Protein AF-K5WJV3-F1 (afdb_monomer_lite)

Secondary structure (DSSP, 8-state):
---EEEEEEE-S---S-EEE----S-SSPPEEE---S---EEEEEEETT----EEEEPPPEEEE-SSEEEEEEEEEEEETTTEEEEEEEEEEEEP-----S-PPPPPPEEEEEEEEEEES-PBPPHHHHHHH-SPPPTTSB-S--SEEEEEEEE-TTSSEEEEEEEESSS--EEEEEEE----PPPPP---------------PPEE--EEEEEEE-----TT---

Sequence (226 aa):
MTTRSIVVYTLDFVEDLQQPISPSTQRNPLYLYNIGRRTPVAQKQAIPDVAFRGVSFSKVRVVSGAETRRVSASLLTYDVLRGLFHFEVTLTLPHAAVRRAPAAPTPLDLSCTLLAAHRMAQLVPLEEIVQSGTPAPRSGFTPGSRGFISACALGAQGKRGVWIERQRSNMGRTVFGFAAADHRPPCVPREAGSASDGAAEERSVAEIDGRCIYAVRSSVDLRGKS

pLDDT: mean 78.69, std 15.73, range [44.09, 98.12]

Radius of gyration: 23.6 Å; chains: 1; bounding box: 51×62×74 Å

Foldseek 3Di:
DDWDKDKDWDWPDPDDDQDFPPDDDDPDGDTDRPSDDTDTDIDIDTDPPADWPDKAKAAWDWDDDPFKIKIKIWMWTFGFQFFIWIKMWIKIGTDPPDDDDPDDDDDIDIDIGTQATAGQWDQDPPVCCVVVVDPQDPVSTDPGAQWTWDDKYAYNVNFKIKTWIAHPVDRKIWIWIFGRDPPPPPPPPPPDDDDDDDDPPPPDRHYTDIDGPDIDPDDPPPVPDD

Organism: Phanerochaete carnosa (strain HHB-10118-sp) (NCBI:txid650164)

Structure (mmCIF, N/CA/C/O backbone):
data_AF-K5WJV3-F1
#
_entry.id   AF-K5WJV3-F1
#
loop_
_atom_site.group_PDB
_atom_site.id
_atom_site.type_symbol
_atom_site.label_atom_id
_atom_site.label_alt_id
_atom_site.label_comp_id
_atom_site.label_asym_id
_atom_site.label_entity_id
_atom_site.label_seq_id
_atom_site.pdbx_PDB_ins_code
_atom_site.Cartn_x
_atom_site.Cartn_y
_atom_site.Cartn_z
_atom_site.occupancy
_atom_site.B_iso_or_equiv
_atom_site.auth_seq_id
_atom_site.auth_comp_id
_atom_site.auth_asym_id
_atom_site.auth_atom_id
_atom_site.pdbx_PDB_model_num
ATOM 1 N N . MET A 1 1 ? 9.911 17.071 7.558 1.00 54.09 1 MET A N 1
ATOM 2 C CA . MET A 1 1 ? 8.917 16.012 7.276 1.00 54.09 1 MET A CA 1
ATOM 3 C C . MET A 1 1 ? 9.633 14.911 6.502 1.00 54.09 1 MET A C 1
ATOM 5 O O . MET A 1 1 ? 10.281 15.230 5.515 1.00 54.09 1 MET A O 1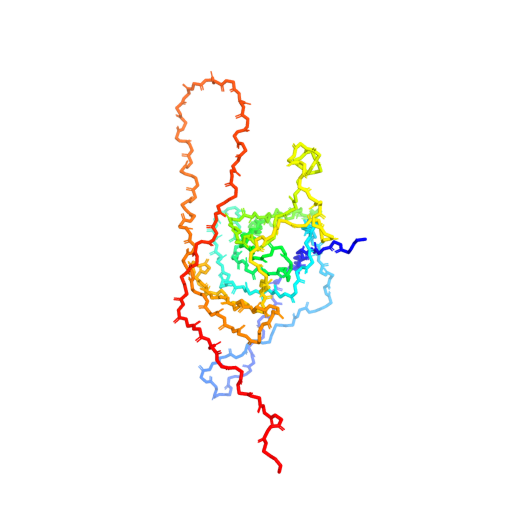
ATOM 9 N N . THR A 1 2 ? 9.658 13.667 6.984 1.00 56.75 2 THR A N 1
ATOM 10 C CA . THR A 1 2 ? 10.450 12.595 6.347 1.00 56.75 2 THR A CA 1
ATOM 11 C C . THR A 1 2 ? 9.615 11.912 5.267 1.00 56.75 2 THR A C 1
ATOM 13 O O . THR A 1 2 ? 8.749 11.101 5.585 1.00 56.75 2 THR A O 1
ATOM 16 N N . THR A 1 3 ? 9.854 12.240 3.999 1.00 67.62 3 THR A N 1
ATOM 17 C CA . THR A 1 3 ? 9.155 11.616 2.868 1.00 67.62 3 THR A CA 1
ATOM 18 C C . THR A 1 3 ? 9.592 10.161 2.721 1.00 67.62 3 THR A C 1
ATOM 20 O O . THR A 1 3 ? 10.787 9.870 2.611 1.00 67.62 3 THR A O 1
ATOM 23 N N . ARG A 1 4 ? 8.635 9.229 2.731 1.00 80.44 4 ARG A N 1
ATOM 24 C CA . ARG A 1 4 ? 8.901 7.822 2.409 1.00 80.44 4 ARG A CA 1
ATOM 25 C C . ARG A 1 4 ? 8.977 7.663 0.893 1.00 80.44 4 ARG A C 1
ATOM 27 O O . ARG A 1 4 ? 8.361 8.413 0.144 1.00 80.44 4 ARG A O 1
ATOM 34 N N . SER A 1 5 ? 9.764 6.704 0.430 1.00 84.00 5 SER A N 1
ATOM 35 C CA . SER A 1 5 ? 9.947 6.467 -0.999 1.00 84.00 5 SER A CA 1
ATOM 36 C C . SER A 1 5 ? 10.080 4.991 -1.293 1.00 84.00 5 SER A C 1
ATOM 38 O O . SER A 1 5 ? 10.672 4.255 -0.503 1.00 84.00 5 SER A O 1
ATOM 40 N N . ILE A 1 6 ? 9.609 4.594 -2.464 1.00 82.38 6 ILE A N 1
ATOM 41 C CA . ILE A 1 6 ? 9.971 3.323 -3.073 1.00 82.38 6 ILE A CA 1
ATOM 42 C C . ILE A 1 6 ? 11.294 3.547 -3.791 1.00 82.38 6 ILE A C 1
ATOM 44 O O . ILE A 1 6 ? 11.422 4.483 -4.579 1.00 82.38 6 ILE A O 1
ATOM 48 N N . VAL A 1 7 ? 12.285 2.717 -3.483 1.00 85.25 7 VAL A N 1
ATOM 49 C CA . VAL A 1 7 ? 13.572 2.722 -4.177 1.00 85.25 7 VAL A CA 1
ATOM 50 C C . VAL A 1 7 ? 13.706 1.393 -4.893 1.00 85.25 7 VAL A C 1
ATOM 52 O O . VAL A 1 7 ? 13.665 0.338 -4.261 1.00 85.25 7 VAL A O 1
ATOM 55 N N . VAL A 1 8 ? 13.830 1.452 -6.212 1.00 81.62 8 VAL A N 1
ATOM 56 C CA . VAL A 1 8 ? 14.107 0.294 -7.053 1.00 81.62 8 VAL A CA 1
ATOM 57 C C . VAL A 1 8 ? 15.586 0.317 -7.382 1.00 81.62 8 VAL A C 1
ATOM 59 O O . VAL A 1 8 ? 16.093 1.308 -7.901 1.00 81.62 8 VAL A O 1
ATOM 62 N N . TYR A 1 9 ? 16.267 -0.775 -7.054 1.00 82.06 9 TYR A N 1
ATOM 63 C CA . TYR A 1 9 ? 17.656 -0.989 -7.423 1.00 82.06 9 TYR A CA 1
ATOM 64 C C . TYR A 1 9 ? 17.696 -1.915 -8.628 1.00 82.06 9 TYR A C 1
ATOM 66 O O . TYR A 1 9 ? 17.168 -3.028 -8.570 1.00 82.06 9 TYR A O 1
ATOM 74 N N . THR A 1 10 ? 18.342 -1.477 -9.697 1.00 74.31 10 THR A N 1
ATOM 75 C CA . THR A 1 10 ? 18.665 -2.336 -10.828 1.00 74.31 10 THR A CA 1
ATOM 76 C C . THR A 1 10 ? 20.151 -2.603 -10.883 1.00 74.31 10 THR A C 1
ATOM 78 O O . THR A 1 10 ? 20.984 -1.725 -10.667 1.00 74.31 10 THR A O 1
ATOM 81 N N . LEU A 1 11 ? 20.471 -3.870 -11.121 1.00 71.94 11 LEU A N 1
ATOM 82 C CA . LEU A 1 11 ? 21.829 -4.335 -11.319 1.00 71.94 11 LEU A CA 1
ATOM 83 C C . LEU A 1 11 ? 22.031 -4.470 -12.822 1.00 71.94 11 LEU A C 1
ATOM 85 O O . LEU A 1 11 ? 21.398 -5.320 -13.451 1.00 71.94 11 LEU A O 1
ATOM 89 N N . ASP A 1 12 ? 22.900 -3.641 -13.387 1.00 62.69 12 ASP A N 1
ATOM 90 C CA . ASP A 1 12 ? 23.240 -3.738 -14.802 1.00 62.69 12 ASP A CA 1
ATOM 91 C C . ASP A 1 12 ? 23.872 -5.114 -15.089 1.00 62.69 12 ASP A C 1
ATOM 93 O O . ASP A 1 12 ? 24.692 -5.607 -14.312 1.00 62.69 12 ASP A O 1
ATOM 97 N N . PHE A 1 13 ? 23.462 -5.742 -16.197 1.00 56.28 13 PHE A N 1
ATOM 98 C CA . PHE A 1 13 ? 24.085 -6.917 -16.830 1.00 56.28 13 PHE A CA 1
ATOM 99 C C . PHE A 1 13 ? 24.263 -8.190 -15.996 1.00 56.28 13 PHE A C 1
ATOM 101 O O . PHE A 1 13 ? 25.386 -8.582 -15.703 1.00 56.28 13 PHE A O 1
ATOM 108 N N . VAL A 1 14 ? 23.208 -8.941 -15.655 1.00 53.38 14 VAL A N 1
ATOM 109 C CA . VAL A 1 14 ? 23.365 -10.357 -15.221 1.00 53.38 14 VAL A CA 1
ATOM 110 C C . VAL A 1 14 ? 23.602 -11.252 -16.446 1.00 53.38 14 VAL A C 1
ATOM 112 O O . VAL A 1 14 ? 22.875 -12.209 -16.681 1.00 53.38 14 VAL A O 1
ATOM 115 N N . GLU A 1 15 ? 24.571 -10.900 -17.283 1.00 49.84 15 GLU A N 1
ATOM 116 C CA . GLU A 1 15 ? 25.143 -11.888 -18.187 1.00 49.84 15 GLU A CA 1
ATOM 117 C C . GLU A 1 15 ? 26.149 -12.688 -17.371 1.00 49.84 15 GLU A C 1
ATOM 119 O O . GLU A 1 15 ? 27.034 -12.118 -16.736 1.00 49.84 15 GLU A O 1
ATOM 124 N N . ASP A 1 16 ? 25.920 -13.994 -17.346 1.00 49.53 16 ASP A N 1
ATOM 125 C CA . ASP A 1 16 ? 26.857 -15.017 -16.914 1.00 49.53 16 ASP A CA 1
ATOM 126 C C . ASP A 1 16 ? 27.312 -14.919 -15.464 1.00 49.53 16 ASP A C 1
ATOM 128 O O . ASP A 1 16 ? 28.312 -14.293 -15.155 1.00 49.53 16 ASP A O 1
ATOM 132 N N . LEU A 1 17 ? 26.586 -15.598 -14.572 1.00 48.34 17 LEU A N 1
ATOM 133 C CA . LEU A 1 17 ? 27.148 -16.288 -13.399 1.00 48.34 17 LEU A CA 1
ATOM 134 C C . LEU A 1 17 ? 26.067 -17.197 -12.794 1.00 48.34 17 LEU A C 1
ATOM 136 O O . LEU A 1 17 ? 25.723 -17.114 -11.617 1.00 48.34 17 LEU A O 1
ATOM 140 N N . GLN A 1 18 ? 25.508 -18.089 -13.614 1.00 50.94 18 GLN A N 1
ATOM 141 C CA . GLN A 1 18 ? 25.010 -19.352 -13.077 1.00 50.94 18 GLN A CA 1
ATOM 142 C C . GLN A 1 18 ? 26.216 -20.280 -12.960 1.00 50.94 18 GLN A C 1
ATOM 144 O O . GLN A 1 18 ? 26.556 -20.981 -13.907 1.00 50.94 18 GLN A O 1
ATOM 149 N N . GLN A 1 19 ? 26.897 -20.267 -11.815 1.00 55.38 19 GLN A N 1
ATOM 150 C CA . GLN A 1 19 ? 27.736 -21.409 -11.472 1.00 55.38 19 GLN A CA 1
ATOM 151 C C . GLN A 1 19 ? 26.828 -22.444 -10.807 1.00 55.38 19 GLN A C 1
ATOM 153 O O . GLN A 1 19 ? 26.275 -22.157 -9.741 1.00 55.38 19 GLN A O 1
ATOM 158 N N . PRO A 1 20 ? 26.604 -23.619 -11.422 1.00 57.00 20 PRO A N 1
ATOM 159 C CA . PRO A 1 20 ? 25.932 -24.697 -10.722 1.00 57.00 20 PRO A CA 1
ATOM 160 C C . PRO A 1 20 ? 26.771 -25.036 -9.489 1.00 57.00 20 PRO A C 1
ATOM 162 O O . PRO A 1 20 ? 27.945 -25.387 -9.602 1.00 57.00 20 PRO A O 1
ATOM 165 N N . ILE A 1 21 ? 26.179 -24.905 -8.301 1.00 59.34 21 ILE A N 1
ATOM 166 C CA . ILE A 1 21 ? 26.761 -25.499 -7.100 1.00 59.34 21 ILE A CA 1
ATOM 167 C C . ILE A 1 21 ? 26.743 -27.004 -7.362 1.00 59.34 21 ILE A C 1
ATOM 169 O O . ILE A 1 21 ? 25.693 -27.541 -7.721 1.00 59.34 21 ILE A O 1
ATOM 173 N N . SER A 1 22 ? 27.909 -27.646 -7.281 1.00 61.19 22 SER A N 1
ATOM 174 C CA . SER A 1 22 ? 28.106 -29.052 -7.640 1.00 61.19 22 SER A CA 1
ATOM 175 C C . SER A 1 22 ? 26.948 -29.947 -7.171 1.00 61.19 22 SER A C 1
ATOM 177 O O . SER A 1 22 ? 26.462 -29.773 -6.051 1.00 61.19 22 SER A O 1
ATOM 179 N N . PRO A 1 23 ? 26.506 -30.917 -7.992 1.00 54.38 23 PRO A N 1
ATOM 180 C CA . PRO A 1 23 ? 25.324 -31.728 -7.723 1.00 54.38 23 PRO A CA 1
ATOM 181 C C . PRO A 1 23 ? 25.590 -32.744 -6.603 1.00 54.38 23 PRO A C 1
ATOM 183 O O . PRO A 1 23 ? 25.819 -33.921 -6.860 1.00 54.38 23 PRO A O 1
ATOM 186 N N . SER A 1 24 ? 25.551 -32.314 -5.343 1.00 56.56 24 SER A N 1
ATOM 187 C CA . SER A 1 24 ? 25.452 -33.217 -4.196 1.00 56.56 24 SER A CA 1
ATOM 188 C C . SER A 1 24 ? 24.012 -33.231 -3.677 1.00 56.56 24 SER A C 1
ATOM 190 O O . SER A 1 24 ? 23.593 -32.430 -2.851 1.00 56.56 24 SER A O 1
ATOM 192 N N . THR A 1 25 ? 23.222 -34.157 -4.223 1.00 59.00 25 THR A N 1
ATOM 193 C CA . THR A 1 25 ? 22.078 -34.807 -3.554 1.00 59.00 25 THR A CA 1
ATOM 194 C C . THR A 1 25 ? 21.038 -33.902 -2.861 1.00 59.00 25 THR A C 1
ATOM 196 O O . THR A 1 25 ? 20.437 -34.307 -1.868 1.00 59.00 25 THR A O 1
ATOM 199 N N . GLN A 1 26 ? 20.762 -32.695 -3.363 1.00 54.88 26 GLN A N 1
ATOM 200 C CA . GLN A 1 26 ? 19.645 -31.874 -2.881 1.00 54.88 26 GLN A CA 1
ATOM 201 C C . GLN A 1 26 ? 18.510 -31.814 -3.905 1.00 54.88 26 GLN A C 1
ATOM 203 O O . GLN A 1 26 ? 18.712 -31.499 -5.074 1.00 54.88 26 GLN A O 1
ATOM 208 N N . ARG A 1 27 ? 17.282 -32.084 -3.437 1.00 69.94 27 ARG A N 1
ATOM 209 C CA . ARG A 1 27 ? 16.033 -32.042 -4.226 1.00 69.94 27 ARG A CA 1
ATOM 210 C C . ARG A 1 27 ? 15.693 -30.657 -4.798 1.00 69.94 27 ARG A C 1
ATOM 212 O O . ARG A 1 27 ? 14.811 -30.579 -5.642 1.00 69.94 27 ARG A O 1
ATOM 219 N N . ASN A 1 28 ? 16.369 -29.595 -4.355 1.00 60.38 28 ASN A N 1
ATOM 220 C CA . ASN A 1 28 ? 16.205 -28.231 -4.853 1.00 60.38 28 ASN A CA 1
ATOM 221 C C . ASN A 1 28 ? 17.592 -27.624 -5.121 1.00 60.38 28 ASN A C 1
ATOM 223 O O . ASN A 1 28 ? 18.326 -27.409 -4.155 1.00 60.38 28 ASN A O 1
ATOM 227 N N . PRO A 1 29 ? 17.972 -27.337 -6.378 1.00 57.97 29 PRO A N 1
ATOM 228 C CA . PRO A 1 29 ? 19.231 -26.662 -6.660 1.00 57.97 29 PRO A CA 1
ATOM 229 C C . PRO A 1 29 ? 19.191 -25.242 -6.085 1.00 57.97 29 PRO A C 1
ATOM 231 O O . PRO A 1 29 ? 18.348 -24.422 -6.454 1.00 57.97 29 PRO A O 1
ATOM 234 N N . LEU A 1 30 ? 20.101 -24.954 -5.156 1.00 58.56 30 LEU A N 1
ATOM 235 C CA . LEU A 1 30 ? 20.390 -23.590 -4.734 1.00 58.56 30 LEU A CA 1
ATOM 236 C C . LEU A 1 30 ? 21.312 -22.961 -5.781 1.00 58.56 30 LEU A C 1
ATOM 238 O O . LEU A 1 30 ? 22.346 -23.526 -6.128 1.00 58.56 30 LEU A O 1
ATOM 242 N N . TYR A 1 31 ? 20.938 -21.789 -6.287 1.00 56.72 31 TYR A N 1
ATOM 243 C CA . TYR A 1 31 ? 21.768 -21.018 -7.207 1.00 56.72 31 TYR A CA 1
ATOM 244 C C . TYR A 1 31 ? 22.438 -19.887 -6.429 1.00 56.72 31 TYR A C 1
ATOM 246 O O . TYR A 1 31 ? 21.756 -19.016 -5.886 1.00 56.72 31 TYR A O 1
ATOM 254 N N . LEU A 1 32 ? 23.770 -19.900 -6.371 1.00 55.91 32 LEU A N 1
ATOM 255 C CA . LEU A 1 32 ? 24.548 -18.749 -5.927 1.00 55.91 32 LEU A CA 1
ATOM 256 C C . LEU A 1 32 ? 24.805 -17.858 -7.139 1.00 55.91 32 LEU A C 1
ATOM 258 O O . LEU A 1 32 ? 25.491 -18.250 -8.079 1.00 55.91 32 LEU A O 1
ATOM 262 N N . TYR A 1 33 ? 24.253 -16.651 -7.105 1.00 57.47 33 TYR A N 1
ATOM 263 C CA . TYR A 1 33 ? 24.522 -15.633 -8.111 1.00 57.47 33 TYR A CA 1
ATOM 264 C C . TYR A 1 33 ? 25.685 -14.773 -7.620 1.00 57.47 33 TYR A C 1
ATOM 266 O O . TYR A 1 33 ? 25.534 -14.004 -6.669 1.00 57.47 33 TYR A O 1
ATOM 274 N N . ASN A 1 34 ? 26.855 -14.897 -8.249 1.00 60.56 34 ASN A N 1
ATOM 275 C CA . ASN A 1 34 ? 27.941 -13.954 -8.008 1.00 60.56 34 ASN A CA 1
ATOM 276 C C . ASN A 1 34 ? 27.624 -12.660 -8.765 1.00 60.56 34 ASN A C 1
ATOM 278 O O . ASN A 1 34 ? 27.747 -12.565 -9.982 1.00 60.56 34 ASN A O 1
ATOM 282 N N . ILE A 1 35 ? 27.167 -11.663 -8.020 1.00 61.34 35 ILE A N 1
ATOM 283 C CA . ILE A 1 35 ? 26.796 -10.353 -8.554 1.00 61.34 35 ILE A CA 1
ATOM 284 C C . ILE A 1 35 ? 28.011 -9.465 -8.874 1.00 61.34 35 ILE A C 1
ATOM 286 O O . ILE A 1 35 ? 27.832 -8.414 -9.479 1.00 61.34 35 ILE A O 1
ATOM 290 N N . GLY A 1 36 ? 29.242 -9.865 -8.532 1.00 65.12 36 GLY A N 1
ATOM 291 C CA . GLY A 1 36 ? 30.456 -9.073 -8.757 1.00 65.12 36 GLY A CA 1
ATOM 292 C C . GLY A 1 36 ? 30.444 -7.695 -8.071 1.00 65.12 36 GLY A C 1
ATOM 293 O O . GLY A 1 36 ? 29.601 -7.401 -7.223 1.00 65.12 36 GLY A O 1
ATOM 294 N N . ARG A 1 37 ? 31.394 -6.820 -8.440 1.00 62.59 37 ARG A N 1
ATOM 295 C CA . ARG A 1 37 ? 31.349 -5.390 -8.083 1.00 62.59 37 ARG A CA 1
ATOM 296 C C . ARG A 1 37 ? 30.469 -4.668 -9.096 1.00 62.59 37 ARG A C 1
ATOM 298 O O . ARG A 1 37 ? 30.930 -4.346 -10.187 1.00 62.59 37 ARG A O 1
ATOM 305 N N . ARG A 1 38 ? 29.208 -4.430 -8.742 1.00 67.44 38 ARG A N 1
ATOM 306 C CA . ARG A 1 38 ? 28.271 -3.652 -9.561 1.00 67.44 38 ARG A CA 1
ATOM 307 C C . ARG A 1 38 ? 27.833 -2.407 -8.826 1.00 67.44 38 ARG A C 1
ATOM 309 O O . ARG A 1 38 ? 27.634 -2.439 -7.614 1.00 67.44 38 ARG A O 1
ATOM 316 N N . THR A 1 39 ? 27.652 -1.336 -9.583 1.00 71.69 39 THR A N 1
ATOM 317 C CA . THR A 1 39 ? 27.038 -0.110 -9.086 1.00 71.69 39 THR A CA 1
ATOM 318 C C . THR A 1 39 ? 25.534 -0.244 -9.296 1.00 71.69 39 THR A C 1
ATOM 320 O O . THR A 1 39 ? 25.097 -0.240 -10.445 1.00 71.69 39 THR A O 1
ATOM 323 N N . PRO A 1 40 ? 24.726 -0.434 -8.241 1.00 79.19 40 PRO A N 1
ATOM 324 C CA . PRO A 1 40 ? 23.284 -0.483 -8.406 1.00 79.19 40 PRO A CA 1
ATOM 325 C C . PRO A 1 40 ? 22.786 0.888 -8.869 1.00 79.19 40 PRO A C 1
ATOM 327 O O . PRO A 1 40 ? 23.081 1.906 -8.240 1.00 79.19 40 PRO A O 1
ATOM 330 N N . VAL A 1 41 ? 22.003 0.913 -9.942 1.00 79.81 41 VAL A N 1
ATOM 331 C CA . VAL A 1 41 ? 21.267 2.113 -10.340 1.00 79.81 41 VAL A CA 1
ATOM 332 C C . VAL A 1 41 ? 20.017 2.180 -9.472 1.00 79.81 41 VAL A C 1
ATOM 334 O O . VAL A 1 41 ? 19.226 1.239 -9.435 1.00 79.81 41 VAL A O 1
ATOM 337 N N . ALA A 1 42 ? 19.865 3.268 -8.719 1.00 84.56 42 ALA A N 1
ATOM 338 C CA . ALA A 1 42 ? 18.737 3.464 -7.819 1.00 84.56 42 ALA A CA 1
ATOM 339 C C . ALA A 1 42 ? 17.757 4.477 -8.413 1.00 84.56 42 ALA A C 1
ATOM 341 O O . ALA A 1 42 ? 18.102 5.642 -8.604 1.00 84.56 42 ALA A O 1
ATOM 342 N N . GLN A 1 43 ? 16.516 4.054 -8.637 1.00 84.94 43 GLN A N 1
ATOM 343 C CA . GLN A 1 43 ? 15.417 4.946 -8.985 1.00 84.94 43 GLN A CA 1
ATOM 344 C C . GLN A 1 43 ? 14.490 5.106 -7.788 1.00 84.94 43 GLN A C 1
ATOM 346 O O . GLN A 1 43 ? 14.069 4.125 -7.173 1.00 84.94 43 GLN A O 1
ATOM 351 N N . LYS A 1 44 ? 14.184 6.355 -7.437 1.00 87.69 44 LYS A N 1
ATOM 352 C CA . LYS A 1 44 ? 13.426 6.702 -6.236 1.00 87.69 44 LYS A CA 1
ATOM 353 C C . LYS A 1 44 ? 12.111 7.371 -6.615 1.00 87.69 44 LYS A C 1
ATOM 355 O O . LYS A 1 44 ? 12.123 8.462 -7.171 1.00 87.69 44 LYS A O 1
ATOM 360 N N . GLN A 1 45 ? 10.998 6.761 -6.219 1.00 88.25 45 GLN A N 1
ATOM 361 C CA . GLN A 1 45 ? 9.665 7.354 -6.294 1.00 88.25 45 GLN A CA 1
ATOM 362 C C . GLN A 1 45 ? 9.223 7.767 -4.888 1.00 88.25 45 GLN A C 1
ATOM 364 O O . GLN A 1 45 ? 9.031 6.922 -4.010 1.00 88.25 45 GLN A O 1
ATOM 369 N N . ALA A 1 46 ? 9.099 9.070 -4.646 1.00 89.12 46 ALA A N 1
ATOM 370 C CA . ALA A 1 46 ? 8.608 9.587 -3.373 1.00 89.12 46 ALA A CA 1
ATOM 371 C C . ALA A 1 46 ? 7.090 9.385 -3.249 1.00 89.12 46 ALA A C 1
ATOM 373 O O . ALA A 1 46 ? 6.359 9.566 -4.218 1.00 89.12 46 ALA A O 1
ATOM 374 N N . ILE A 1 47 ? 6.626 9.042 -2.046 1.00 87.00 47 ILE A N 1
ATOM 375 C CA . ILE A 1 47 ? 5.203 9.015 -1.707 1.00 87.00 47 ILE A CA 1
ATOM 376 C C . ILE A 1 47 ? 4.978 10.141 -0.691 1.00 87.00 47 ILE A C 1
ATOM 378 O O . ILE A 1 47 ? 5.481 10.047 0.437 1.00 87.00 47 ILE A O 1
ATOM 382 N N . PRO A 1 48 ? 4.318 11.242 -1.092 1.00 82.62 48 PRO A N 1
ATOM 383 C CA . PRO A 1 48 ? 4.161 12.408 -0.236 1.00 82.62 48 PRO A CA 1
ATOM 384 C C . PRO A 1 48 ? 3.231 12.113 0.944 1.00 82.62 48 PRO A C 1
ATOM 386 O O . PRO A 1 48 ? 2.366 11.242 0.883 1.00 82.62 48 PRO A O 1
ATOM 389 N N . ASP A 1 49 ? 3.432 12.856 2.030 1.00 81.00 49 ASP A N 1
ATOM 390 C CA . ASP A 1 49 ? 2.506 12.962 3.160 1.00 81.00 49 ASP A CA 1
ATOM 391 C C . ASP A 1 49 ? 2.127 11.657 3.873 1.00 81.00 49 ASP A C 1
ATOM 393 O O . ASP A 1 49 ? 1.107 11.581 4.546 1.00 81.00 49 ASP A O 1
ATOM 397 N N . VAL A 1 50 ? 2.954 10.619 3.806 1.00 79.94 50 VAL A N 1
ATOM 398 C CA . VAL A 1 50 ? 2.663 9.338 4.465 1.00 79.94 50 VAL A CA 1
ATOM 399 C C . VAL A 1 50 ? 3.819 8.875 5.339 1.00 79.94 50 VAL A C 1
ATOM 401 O O . VAL A 1 50 ? 4.982 8.858 4.929 1.00 79.94 50 VAL A O 1
ATOM 404 N N . ALA A 1 51 ? 3.497 8.463 6.566 1.00 86.62 51 ALA A N 1
ATOM 405 C CA . ALA A 1 51 ? 4.448 7.936 7.534 1.00 86.62 51 ALA A CA 1
ATOM 406 C C . ALA A 1 51 ? 4.202 6.436 7.746 1.00 86.62 51 ALA A C 1
ATOM 408 O O . ALA A 1 51 ? 3.919 5.979 8.858 1.00 86.62 51 ALA A O 1
ATOM 409 N N . PHE A 1 52 ? 4.336 5.662 6.662 1.00 90.69 52 PHE A N 1
ATOM 410 C CA . PHE A 1 52 ? 4.101 4.221 6.694 1.00 90.69 52 PHE A CA 1
ATOM 411 C C . PHE A 1 52 ? 4.915 3.526 7.788 1.00 90.69 52 PHE A C 1
ATOM 413 O O . PHE A 1 52 ? 6.119 3.765 7.944 1.00 90.69 52 PHE A O 1
ATOM 420 N N . ARG A 1 53 ? 4.243 2.655 8.544 1.00 93.38 53 ARG A N 1
ATOM 421 C CA . ARG A 1 53 ? 4.855 1.843 9.607 1.00 93.38 53 ARG A CA 1
ATOM 422 C C . ARG A 1 53 ? 5.194 0.435 9.162 1.00 93.38 53 ARG A C 1
ATOM 424 O O . ARG A 1 53 ? 6.144 -0.141 9.680 1.00 93.38 53 ARG A O 1
ATOM 431 N N . GLY A 1 54 ? 4.443 -0.092 8.207 1.00 93.81 54 GLY A N 1
ATOM 432 C CA . GLY A 1 54 ? 4.685 -1.403 7.639 1.00 93.81 54 GLY A CA 1
ATOM 433 C C . GLY A 1 54 ? 4.159 -1.501 6.219 1.00 93.81 54 GLY A C 1
ATOM 434 O O . GLY A 1 54 ? 3.370 -0.669 5.762 1.00 93.81 54 GLY A O 1
ATOM 435 N N . VAL A 1 55 ? 4.643 -2.530 5.536 1.00 95.75 55 VAL A N 1
ATOM 436 C CA . VAL A 1 55 ? 4.326 -2.853 4.150 1.00 95.75 55 VAL A CA 1
ATOM 437 C C . VAL A 1 55 ? 4.191 -4.365 4.013 1.00 95.75 55 VAL A C 1
ATOM 439 O O . VAL A 1 55 ? 4.920 -5.124 4.650 1.00 95.75 55 VAL A O 1
ATOM 442 N N . SER A 1 56 ? 3.264 -4.804 3.173 1.00 97.19 56 SER A N 1
ATOM 443 C CA . SER A 1 56 ? 3.111 -6.190 2.754 1.00 97.19 56 SER A CA 1
ATOM 444 C C . SER A 1 56 ? 3.029 -6.245 1.232 1.00 97.19 56 SER A C 1
ATOM 446 O O . SER A 1 56 ? 2.315 -5.450 0.626 1.00 97.19 56 SER A O 1
ATOM 448 N N . PHE A 1 57 ? 3.771 -7.162 0.615 1.00 96.81 57 PHE A N 1
ATOM 449 C CA . PHE A 1 57 ? 3.897 -7.267 -0.838 1.00 96.81 57 PHE A CA 1
ATOM 450 C C . PHE A 1 57 ? 3.120 -8.461 -1.384 1.00 96.81 57 PHE A C 1
ATOM 452 O O . PHE A 1 57 ? 3.059 -9.522 -0.760 1.00 96.81 57 PHE A O 1
ATOM 459 N N . SER A 1 58 ? 2.587 -8.315 -2.594 1.00 97.12 58 SER A N 1
ATOM 460 C CA . SER A 1 58 ? 2.143 -9.451 -3.393 1.00 97.12 58 SER A CA 1
ATOM 461 C C . SER A 1 58 ? 3.336 -10.195 -4.002 1.00 97.12 58 SER A C 1
ATOM 463 O O . SER A 1 58 ? 4.476 -9.729 -4.000 1.00 97.12 58 SER A O 1
ATOM 465 N N . LYS A 1 59 ? 3.061 -11.344 -4.624 1.00 95.56 59 LYS A N 1
ATOM 466 C CA . LYS A 1 59 ? 3.996 -11.975 -5.553 1.00 95.56 59 LYS A CA 1
ATOM 467 C C . LYS A 1 59 ? 4.238 -11.029 -6.731 1.00 95.56 59 LYS A C 1
ATOM 469 O O . LYS A 1 59 ? 3.295 -10.420 -7.244 1.00 95.56 59 LYS A O 1
ATOM 474 N N . VAL A 1 60 ? 5.491 -10.952 -7.162 1.00 95.56 60 VAL A N 1
ATOM 475 C CA . VAL A 1 60 ? 5.895 -10.203 -8.353 1.00 95.56 60 VAL A CA 1
ATOM 476 C C . VAL A 1 60 ? 5.345 -10.890 -9.601 1.00 95.56 60 VAL A C 1
ATOM 478 O O . VAL A 1 60 ? 5.450 -12.110 -9.756 1.00 95.56 60 VAL A O 1
ATOM 481 N N . ARG A 1 61 ? 4.769 -10.099 -10.501 1.00 94.75 61 ARG A N 1
ATOM 482 C CA . ARG A 1 61 ? 4.311 -10.524 -11.821 1.00 94.75 61 ARG A CA 1
ATOM 483 C C . ARG A 1 61 ? 5.263 -9.978 -12.866 1.00 94.75 61 ARG A C 1
ATOM 485 O O . ARG A 1 61 ? 5.603 -8.799 -12.852 1.00 94.75 61 ARG A O 1
ATOM 492 N N . VAL A 1 62 ? 5.684 -10.844 -13.773 1.00 94.44 62 VAL A N 1
ATOM 493 C CA . VAL A 1 62 ? 6.565 -10.484 -14.878 1.00 94.44 62 VAL A CA 1
ATOM 494 C C . VAL A 1 62 ? 5.830 -10.801 -16.166 1.00 94.44 62 VAL A C 1
ATOM 496 O O . VAL A 1 62 ? 5.412 -11.937 -16.367 1.00 94.44 62 VAL A O 1
ATOM 499 N N . VAL A 1 63 ? 5.679 -9.796 -17.018 1.00 92.88 63 VAL A N 1
ATOM 500 C CA . VAL A 1 63 ? 5.130 -9.929 -18.364 1.00 92.88 63 VAL A CA 1
ATOM 501 C C . VAL A 1 63 ? 6.229 -9.526 -19.334 1.00 92.88 63 VAL A C 1
ATOM 503 O O . VAL A 1 63 ? 6.706 -8.393 -19.299 1.00 92.88 63 VAL A O 1
ATOM 506 N N . SER A 1 64 ? 6.659 -10.464 -20.168 1.00 91.75 64 SER A N 1
ATOM 507 C CA . SER A 1 64 ? 7.640 -10.202 -21.220 1.00 91.75 64 SER A CA 1
ATOM 508 C C . SER A 1 64 ? 6.903 -9.905 -22.522 1.00 91.75 64 SER A C 1
ATOM 510 O O . SER A 1 64 ? 6.109 -10.726 -22.975 1.00 91.75 64 SER A O 1
ATOM 512 N N . GLY A 1 65 ? 7.141 -8.728 -23.094 1.00 88.44 65 GLY A N 1
ATOM 513 C CA . GLY A 1 65 ? 6.757 -8.362 -24.455 1.00 88.44 65 GLY A CA 1
ATOM 514 C C . GLY A 1 65 ? 7.947 -8.464 -25.412 1.00 88.44 65 GLY A C 1
ATOM 515 O O . GLY A 1 65 ? 9.056 -8.799 -24.997 1.00 88.44 65 GLY A O 1
ATOM 516 N N . ALA A 1 66 ? 7.715 -8.160 -26.692 1.00 86.62 66 ALA A N 1
ATOM 517 C CA . ALA A 1 66 ? 8.755 -8.206 -27.724 1.00 86.62 66 ALA A CA 1
ATOM 518 C C . ALA A 1 66 ? 9.899 -7.207 -27.462 1.00 86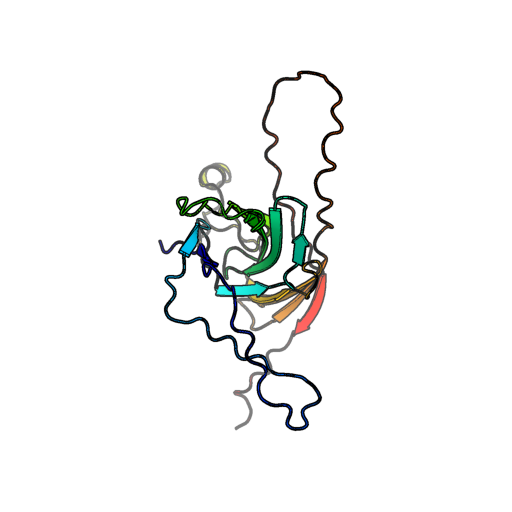.62 66 ALA A C 1
ATOM 520 O O . ALA A 1 66 ? 11.065 -7.532 -27.663 1.00 86.62 66 ALA A O 1
ATOM 521 N N . GLU A 1 67 ? 9.563 -6.010 -26.972 1.00 86.50 67 GLU A N 1
ATOM 522 C CA . GLU A 1 67 ? 10.516 -4.902 -26.801 1.00 86.50 67 GLU A CA 1
ATOM 523 C C . GLU A 1 67 ? 10.728 -4.491 -25.347 1.00 86.50 67 GLU A C 1
ATOM 525 O O . GLU A 1 67 ? 11.705 -3.821 -25.023 1.00 86.50 67 GLU A O 1
ATOM 530 N N . THR A 1 68 ? 9.832 -4.890 -24.445 1.00 89.50 68 THR A N 1
ATOM 531 C CA . THR A 1 68 ? 9.892 -4.499 -23.036 1.00 89.50 68 THR A CA 1
ATOM 532 C C . THR A 1 68 ? 9.515 -5.654 -22.123 1.00 89.50 68 THR A C 1
ATOM 534 O O . THR A 1 68 ? 8.745 -6.547 -22.475 1.00 89.50 68 THR A O 1
ATOM 537 N N . ARG A 1 69 ? 10.056 -5.641 -20.908 1.00 90.69 69 ARG A N 1
ATOM 538 C CA . ARG A 1 69 ? 9.691 -6.541 -19.819 1.00 90.69 69 ARG A CA 1
ATOM 539 C C . ARG A 1 69 ? 9.057 -5.717 -18.710 1.00 90.69 69 ARG A C 1
ATOM 541 O O . ARG A 1 69 ? 9.720 -4.909 -18.068 1.00 90.69 69 ARG A O 1
ATOM 548 N N . ARG A 1 70 ? 7.776 -5.955 -18.450 1.00 92.94 70 ARG A N 1
ATOM 549 C CA . ARG A 1 70 ? 7.023 -5.289 -17.390 1.00 92.94 70 ARG A CA 1
ATOM 550 C C . ARG A 1 70 ? 7.055 -6.132 -16.124 1.00 92.94 70 ARG A C 1
ATOM 552 O O . ARG A 1 70 ? 6.609 -7.279 -16.114 1.00 92.94 70 ARG A O 1
ATOM 559 N N . VAL A 1 71 ? 7.570 -5.562 -15.046 1.00 93.44 71 VAL A N 1
ATOM 560 C CA . VAL A 1 71 ? 7.577 -6.152 -13.708 1.00 93.44 71 VAL A CA 1
ATOM 561 C C . VAL A 1 71 ? 6.580 -5.378 -12.860 1.00 93.44 71 VAL A C 1
ATOM 563 O O . VAL A 1 71 ? 6.637 -4.158 -12.804 1.00 93.44 71 VAL A O 1
ATOM 566 N N . SER A 1 72 ? 5.644 -6.064 -12.217 1.00 95.12 72 SER A N 1
ATOM 567 C CA . SER A 1 72 ? 4.628 -5.424 -11.379 1.00 95.12 72 SER A CA 1
ATOM 568 C C . SER A 1 72 ? 4.449 -6.148 -10.053 1.00 95.12 72 SER A C 1
ATOM 570 O O . SER A 1 72 ? 4.606 -7.368 -9.964 1.00 95.12 72 SER A O 1
ATOM 572 N N . ALA A 1 73 ? 4.128 -5.394 -9.009 1.00 95.88 73 ALA A N 1
ATOM 573 C CA . ALA A 1 73 ? 3.759 -5.924 -7.707 1.00 95.88 73 ALA A CA 1
ATOM 574 C C . ALA A 1 73 ? 2.764 -4.985 -7.025 1.00 95.88 73 ALA A C 1
ATOM 576 O O . ALA A 1 73 ? 2.859 -3.765 -7.142 1.00 95.88 73 ALA A O 1
ATOM 577 N N . SER A 1 74 ? 1.833 -5.561 -6.276 1.00 96.31 74 SER A N 1
ATOM 578 C CA . SER A 1 74 ? 0.947 -4.813 -5.396 1.00 96.31 74 SER A CA 1
ATOM 579 C C . SER A 1 74 ? 1.572 -4.707 -4.010 1.00 96.31 74 SER A C 1
ATOM 581 O O . SER A 1 74 ? 2.218 -5.645 -3.532 1.00 96.31 74 SER A O 1
ATOM 583 N N . LEU A 1 75 ? 1.355 -3.580 -3.344 1.00 95.75 75 LEU A N 1
ATOM 584 C CA . LEU A 1 75 ? 1.808 -3.355 -1.979 1.00 95.75 75 LEU A CA 1
ATOM 585 C C . LEU A 1 75 ? 0.690 -2.773 -1.125 1.00 95.75 75 LEU A C 1
ATOM 587 O O . LEU A 1 75 ? -0.030 -1.871 -1.539 1.00 95.75 75 LEU A O 1
ATOM 591 N N . LEU A 1 76 ? 0.552 -3.309 0.080 1.00 97.06 76 LEU A N 1
ATOM 592 C CA . LEU A 1 76 ? -0.371 -2.830 1.093 1.00 97.06 76 LEU A CA 1
ATOM 593 C C . LEU A 1 76 ? 0.443 -2.214 2.219 1.00 97.06 76 LEU A C 1
ATOM 595 O O . LEU A 1 76 ? 1.212 -2.902 2.890 1.00 97.06 76 LEU A O 1
ATOM 599 N N . THR A 1 77 ? 0.284 -0.917 2.412 1.00 96.38 77 THR A N 1
ATOM 600 C CA . THR A 1 77 ? 0.970 -0.148 3.451 1.00 96.38 77 THR A CA 1
ATOM 601 C C . THR A 1 77 ? -0.039 0.438 4.413 1.00 96.38 77 THR A C 1
ATOM 603 O O . THR A 1 77 ? -1.177 0.702 4.030 1.00 96.38 77 THR A O 1
ATOM 606 N N . TYR A 1 78 ? 0.379 0.700 5.646 1.00 96.06 78 TYR A N 1
ATOM 607 C CA . TYR A 1 78 ? -0.468 1.407 6.598 1.00 96.06 78 TYR A CA 1
ATOM 608 C C . TYR A 1 78 ? 0.274 2.530 7.310 1.00 96.06 78 TYR A C 1
ATOM 610 O O . TYR A 1 78 ? 1.462 2.432 7.636 1.00 96.06 78 TYR A O 1
ATOM 618 N N . ASP A 1 79 ? -0.473 3.593 7.567 1.00 93.75 79 ASP A N 1
ATOM 619 C CA . ASP A 1 79 ? -0.137 4.691 8.456 1.00 93.75 79 ASP A CA 1
ATOM 620 C C . ASP A 1 79 ? -1.036 4.583 9.695 1.00 93.75 79 ASP A C 1
ATOM 622 O O . ASP A 1 79 ? -2.241 4.352 9.581 1.00 93.75 79 ASP A O 1
ATOM 626 N N . VAL A 1 80 ? -0.455 4.735 10.887 1.00 89.88 80 VAL A N 1
ATOM 627 C CA . VAL A 1 80 ? -1.179 4.579 12.165 1.00 89.88 80 VAL A CA 1
ATOM 628 C C . VAL A 1 80 ? -2.369 5.534 12.260 1.00 89.88 80 VAL A C 1
ATOM 630 O O . VAL A 1 80 ? -3.366 5.207 12.894 1.00 89.88 80 VAL A O 1
ATOM 633 N N . LEU A 1 81 ? -2.264 6.723 11.673 1.00 84.88 81 LEU A N 1
ATOM 634 C CA . LEU A 1 81 ? -3.305 7.739 11.747 1.00 84.88 81 LEU A CA 1
ATOM 635 C C . LEU A 1 81 ? -4.177 7.717 10.502 1.00 84.88 81 LEU A C 1
ATOM 637 O O . LEU A 1 81 ? -5.396 7.751 10.611 1.00 84.88 81 LEU A O 1
ATOM 641 N N . ARG A 1 82 ? -3.555 7.668 9.323 1.00 89.31 82 ARG A N 1
ATOM 642 C CA . ARG A 1 82 ? -4.277 7.940 8.076 1.00 89.31 82 ARG A CA 1
ATOM 643 C C . ARG A 1 82 ? -5.023 6.732 7.533 1.00 89.31 82 ARG A C 1
ATOM 645 O O . ARG A 1 82 ? -6.063 6.918 6.908 1.00 89.31 82 ARG A O 1
ATOM 652 N N . GLY A 1 83 ? -4.544 5.516 7.792 1.00 93.81 83 GLY A N 1
ATOM 653 C CA . GLY A 1 83 ? -5.240 4.313 7.354 1.00 93.81 83 GLY A CA 1
ATOM 654 C C . GLY A 1 83 ? -4.399 3.318 6.559 1.00 93.81 83 GLY A C 1
ATOM 655 O O . GLY A 1 83 ? -3.176 3.248 6.697 1.00 93.81 83 GLY A O 1
ATOM 656 N N . LEU A 1 84 ? -5.091 2.519 5.751 1.00 95.44 84 LEU A N 1
ATOM 657 C CA . LEU A 1 84 ? -4.540 1.516 4.842 1.00 95.44 84 LEU A CA 1
ATOM 658 C C . LEU A 1 84 ? -4.474 2.086 3.423 1.00 95.44 84 LEU A C 1
ATOM 660 O O . LEU A 1 84 ? -5.406 2.748 2.977 1.00 95.44 84 LEU A O 1
ATOM 664 N N . PHE A 1 85 ? -3.411 1.766 2.693 1.00 95.50 85 PHE A N 1
ATOM 665 C CA . PHE A 1 85 ? -3.198 2.210 1.319 1.00 95.50 85 PHE A CA 1
ATOM 666 C C . PHE A 1 85 ? -2.693 1.041 0.483 1.00 95.50 85 PHE A C 1
ATOM 668 O O . PHE A 1 85 ? -1.702 0.398 0.838 1.00 95.50 85 PHE A O 1
ATOM 675 N N . HIS A 1 86 ? -3.379 0.767 -0.618 1.00 95.81 86 HIS A N 1
ATOM 676 C CA . HIS A 1 86 ? -3.035 -0.274 -1.571 1.00 95.81 86 HIS A CA 1
ATOM 677 C C . HIS A 1 86 ? -2.492 0.381 -2.838 1.00 95.81 86 HIS A C 1
ATOM 679 O O . HIS A 1 86 ? -3.211 1.127 -3.497 1.00 95.81 86 HIS A O 1
ATOM 685 N N . PHE A 1 87 ? -1.239 0.104 -3.180 1.00 95.31 87 PHE A N 1
ATOM 686 C CA . PHE A 1 87 ? -0.607 0.615 -4.391 1.00 95.31 87 PHE A CA 1
A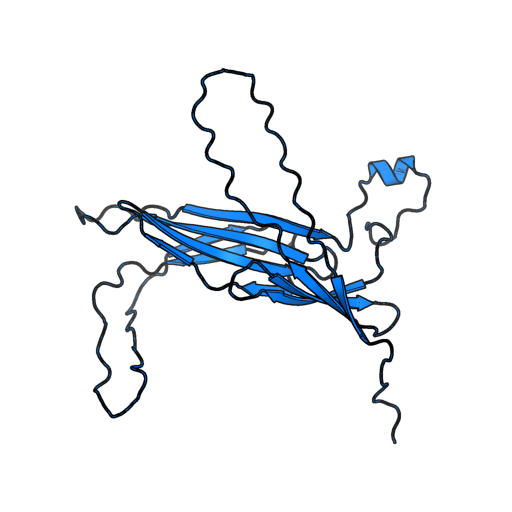TOM 687 C C . PHE A 1 87 ? -0.247 -0.517 -5.353 1.00 95.31 87 PHE A C 1
ATOM 689 O O . PHE A 1 87 ? 0.006 -1.650 -4.939 1.00 95.31 87 PHE A O 1
ATOM 696 N N . GLU A 1 88 ? -0.151 -0.181 -6.633 1.00 95.12 88 GLU A N 1
ATOM 697 C CA . GLU A 1 88 ? 0.522 -0.976 -7.655 1.00 95.12 88 GLU A CA 1
ATOM 698 C C . GLU A 1 88 ? 1.826 -0.295 -8.040 1.00 95.12 88 GLU A C 1
ATOM 700 O O . GLU A 1 88 ? 1.852 0.893 -8.356 1.00 95.12 88 GLU A O 1
ATOM 705 N N . VAL A 1 89 ? 2.909 -1.063 -8.031 1.00 94.44 89 VAL A N 1
ATOM 706 C CA . VAL A 1 89 ? 4.204 -0.634 -8.545 1.00 94.44 89 VAL A CA 1
ATOM 707 C C . VAL A 1 89 ? 4.442 -1.361 -9.845 1.00 94.44 89 VAL A C 1
ATOM 709 O O . VAL A 1 89 ? 4.437 -2.592 -9.876 1.00 94.44 89 VAL A O 1
ATOM 712 N N . THR A 1 90 ? 4.665 -0.600 -10.907 1.00 94.56 90 THR A N 1
ATOM 713 C CA . THR A 1 90 ? 5.063 -1.116 -12.211 1.00 94.56 90 THR A CA 1
ATOM 714 C C . THR A 1 90 ? 6.446 -0.583 -12.554 1.00 94.56 90 THR A C 1
ATOM 716 O O . THR A 1 90 ? 6.713 0.607 -12.439 1.00 94.56 90 THR A O 1
ATOM 719 N N . LEU A 1 91 ? 7.303 -1.482 -13.018 1.00 92.50 91 LEU A N 1
ATOM 720 C CA . LEU A 1 91 ? 8.607 -1.198 -13.583 1.00 92.50 91 LEU A CA 1
ATOM 721 C C . LEU A 1 91 ? 8.631 -1.721 -15.021 1.00 92.50 91 LEU A C 1
ATOM 723 O O . LEU A 1 91 ? 8.480 -2.926 -15.243 1.00 92.50 91 LEU A O 1
ATOM 727 N N . THR A 1 92 ? 8.826 -0.836 -15.991 1.00 91.81 92 THR A N 1
ATOM 728 C CA . THR A 1 92 ? 9.002 -1.212 -17.397 1.00 91.81 92 THR A CA 1
ATOM 729 C C . THR A 1 92 ? 10.490 -1.209 -17.723 1.00 91.81 92 THR A C 1
ATOM 731 O O . THR A 1 92 ? 11.161 -0.182 -17.644 1.00 91.81 92 THR A O 1
ATOM 734 N N . LEU A 1 93 ? 11.014 -2.386 -18.061 1.00 87.75 93 LEU A N 1
ATOM 735 C CA . LEU A 1 93 ? 12.403 -2.594 -18.449 1.00 87.75 93 LEU A CA 1
ATOM 736 C C . LEU A 1 93 ? 12.484 -2.695 -19.980 1.00 87.75 93 LEU A C 1
ATOM 738 O O . LEU A 1 93 ? 11.668 -3.415 -20.563 1.00 87.75 93 LEU A O 1
ATOM 742 N N . PRO A 1 94 ? 13.456 -2.058 -20.650 1.00 85.12 94 PRO A N 1
ATOM 743 C CA . PRO A 1 94 ? 13.728 -2.349 -22.053 1.00 85.12 94 PRO A CA 1
ATOM 744 C C . PRO A 1 94 ? 14.180 -3.810 -22.196 1.00 85.12 94 PRO A C 1
ATOM 746 O O . PRO A 1 94 ? 14.924 -4.335 -21.362 1.00 85.12 94 PRO A O 1
ATOM 749 N N . HIS A 1 95 ? 13.702 -4.505 -23.226 1.00 79.75 95 HIS A N 1
ATOM 750 C CA . HIS A 1 95 ? 14.167 -5.850 -23.539 1.00 79.75 95 HIS A CA 1
ATOM 751 C C . HIS A 1 95 ? 15.618 -5.743 -24.012 1.00 79.75 95 HIS A C 1
ATOM 753 O O . HIS A 1 95 ? 15.941 -4.900 -24.842 1.00 79.75 95 HIS A O 1
ATOM 759 N N . ALA A 1 96 ? 16.503 -6.603 -23.503 1.00 67.31 96 ALA A N 1
ATOM 760 C CA . ALA A 1 96 ? 17.944 -6.577 -23.789 1.00 67.31 96 ALA A CA 1
ATOM 761 C C . ALA A 1 96 ? 18.306 -6.920 -25.256 1.00 67.31 96 ALA A C 1
ATOM 763 O O . ALA A 1 96 ? 19.447 -7.274 -25.557 1.00 67.31 96 ALA A O 1
ATOM 764 N N . ALA A 1 97 ? 17.338 -6.867 -26.174 1.00 53.38 97 ALA A N 1
ATOM 765 C CA . ALA A 1 97 ? 17.536 -7.201 -27.568 1.00 53.38 97 ALA A CA 1
ATOM 766 C C . ALA A 1 97 ? 18.369 -6.112 -28.254 1.00 53.38 97 ALA A C 1
ATOM 768 O O . ALA A 1 97 ? 17.917 -5.000 -28.502 1.00 53.38 97 ALA A O 1
ATOM 769 N N . VAL A 1 98 ? 19.578 -6.530 -28.621 1.00 52.91 98 VAL A N 1
ATOM 770 C CA . VAL A 1 98 ? 20.526 -5.874 -29.523 1.00 52.91 98 VAL A CA 1
ATOM 771 C C . VAL A 1 98 ? 21.364 -4.780 -28.865 1.00 52.91 98 VAL A C 1
ATOM 773 O O . VAL A 1 98 ? 21.231 -3.585 -29.111 1.00 52.91 98 VAL A O 1
ATOM 776 N N . ARG A 1 99 ? 22.354 -5.252 -28.099 1.00 54.09 99 ARG A N 1
ATOM 777 C CA . ARG A 1 99 ? 23.621 -4.552 -27.871 1.00 54.09 99 ARG A CA 1
ATOM 778 C C . ARG A 1 99 ? 24.178 -4.017 -29.193 1.00 54.09 99 ARG A C 1
ATOM 780 O O . ARG A 1 99 ? 24.834 -4.737 -29.944 1.00 54.09 99 ARG A O 1
ATOM 787 N N . ARG A 1 100 ? 23.981 -2.730 -29.449 1.00 53.50 100 ARG A N 1
ATOM 788 C CA . ARG A 1 100 ? 24.881 -1.950 -30.293 1.00 53.50 100 ARG A CA 1
ATOM 789 C C . ARG A 1 100 ? 25.378 -0.769 -29.474 1.00 53.50 100 ARG A C 1
ATOM 791 O O . ARG A 1 100 ? 24.605 0.115 -29.137 1.00 53.50 100 ARG A O 1
ATOM 798 N N . ALA A 1 101 ? 26.684 -0.804 -29.206 1.00 61.16 101 ALA A N 1
ATOM 799 C CA . ALA A 1 101 ? 27.488 0.223 -28.547 1.00 61.16 101 ALA A CA 1
ATOM 800 C C . ALA A 1 101 ? 27.177 0.490 -27.054 1.00 61.16 101 ALA A C 1
ATOM 802 O O . ALA A 1 101 ? 26.074 0.221 -26.578 1.00 61.16 101 ALA A O 1
ATOM 803 N N . PRO A 1 102 ? 28.160 1.004 -26.288 1.00 65.94 102 PRO A N 1
ATOM 804 C CA . PRO A 1 102 ? 27.947 1.517 -24.937 1.00 65.94 102 PRO A CA 1
ATOM 805 C C . PRO A 1 102 ? 27.086 2.788 -24.999 1.00 65.94 102 PRO A C 1
ATOM 807 O O . PRO A 1 102 ? 27.593 3.906 -25.013 1.00 65.94 102 PRO A O 1
ATOM 810 N N . ALA A 1 103 ? 25.771 2.614 -25.097 1.00 65.44 103 ALA A N 1
ATOM 811 C CA . ALA A 1 103 ? 24.818 3.698 -24.921 1.00 65.44 103 ALA A CA 1
ATOM 812 C C . ALA A 1 103 ? 24.656 4.008 -23.425 1.00 65.44 103 ALA A C 1
ATOM 814 O O . ALA A 1 103 ? 24.797 3.125 -22.575 1.00 65.44 103 ALA A O 1
ATOM 815 N N . ALA A 1 104 ? 24.363 5.270 -23.105 1.00 70.44 104 ALA A N 1
ATOM 816 C CA . ALA A 1 104 ? 24.019 5.677 -21.747 1.00 70.44 104 ALA A CA 1
ATOM 817 C C . ALA A 1 104 ? 22.845 4.827 -21.212 1.00 70.44 104 ALA A C 1
ATOM 819 O O . ALA A 1 104 ? 21.960 4.462 -21.994 1.00 70.44 104 ALA A O 1
ATOM 820 N N . PRO A 1 105 ? 22.817 4.502 -19.906 1.00 67.81 105 PRO A N 1
ATOM 821 C CA . PRO A 1 105 ? 21.758 3.686 -19.321 1.00 67.81 105 PRO A CA 1
ATOM 822 C C . PRO A 1 105 ? 20.394 4.334 -19.577 1.00 67.81 105 PRO A C 1
ATOM 824 O O . PRO A 1 105 ? 20.151 5.474 -19.179 1.00 67.81 105 PRO A O 1
ATOM 827 N N . THR A 1 106 ? 19.508 3.615 -20.270 1.00 70.38 106 THR A N 1
ATOM 828 C CA . THR A 1 106 ? 18.139 4.077 -20.510 1.00 70.38 106 THR A CA 1
ATOM 829 C C . THR A 1 106 ? 17.412 4.157 -19.166 1.00 70.38 106 THR A C 1
ATOM 831 O O . THR A 1 106 ? 17.419 3.167 -18.428 1.00 70.38 106 THR A O 1
ATOM 834 N N . PRO A 1 107 ? 16.801 5.304 -18.813 1.00 74.38 107 PRO A N 1
ATOM 835 C CA . PRO A 1 107 ? 16.066 5.425 -17.565 1.00 74.38 107 PRO A CA 1
ATOM 836 C C . PRO A 1 107 ? 14.925 4.410 -17.550 1.00 74.38 107 PRO A C 1
ATOM 838 O O . PRO A 1 107 ? 14.206 4.247 -18.536 1.00 74.38 107 PRO A O 1
ATOM 841 N N . LEU A 1 108 ? 14.778 3.712 -16.429 1.00 82.69 108 LEU A N 1
ATOM 842 C CA . LEU A 1 108 ? 13.674 2.784 -16.253 1.00 82.69 108 LEU A CA 1
ATOM 843 C C . LEU A 1 108 ? 12.399 3.575 -15.984 1.00 82.69 108 LEU A C 1
ATOM 845 O O . LEU A 1 108 ? 12.408 4.608 -15.310 1.00 82.69 108 LEU A O 1
ATOM 849 N N . ASP A 1 109 ? 11.289 3.081 -16.507 1.00 89.50 109 ASP A N 1
ATOM 850 C CA . ASP A 1 109 ? 9.991 3.675 -16.235 1.00 89.50 109 ASP A CA 1
ATOM 851 C C . ASP A 1 109 ? 9.404 3.009 -14.984 1.00 89.50 109 ASP A C 1
ATOM 853 O O . ASP A 1 109 ? 8.960 1.856 -15.016 1.00 89.50 109 ASP A O 1
ATOM 857 N N . LEU A 1 110 ? 9.494 3.719 -13.855 1.00 91.44 110 LEU A N 1
ATOM 858 C CA . LEU A 1 110 ? 8.933 3.323 -12.567 1.00 91.44 110 LEU A CA 1
ATOM 859 C C . LEU A 1 110 ? 7.675 4.143 -12.301 1.00 91.44 110 LEU A C 1
ATOM 861 O O . LEU A 1 110 ? 7.742 5.356 -12.112 1.00 91.44 110 LEU A O 1
ATOM 865 N N . SER A 1 111 ? 6.547 3.458 -12.166 1.00 92.62 111 SER A N 1
ATOM 866 C CA . SER A 1 111 ? 5.286 4.052 -11.734 1.00 92.62 111 SER A CA 1
ATOM 867 C C . SER A 1 111 ? 4.793 3.404 -10.444 1.00 92.62 111 SER A C 1
ATOM 869 O O . SER A 1 111 ? 4.950 2.204 -10.212 1.00 92.62 111 SER A O 1
ATOM 871 N N . CYS A 1 112 ? 4.204 4.226 -9.578 1.00 93.31 112 CYS A N 1
ATOM 872 C CA . CYS A 1 112 ? 3.546 3.793 -8.354 1.00 93.31 112 CYS A CA 1
ATOM 873 C C . CYS A 1 112 ? 2.169 4.449 -8.291 1.00 93.31 112 CYS A C 1
ATOM 875 O O . CYS A 1 112 ? 2.065 5.664 -8.123 1.00 93.31 112 CYS A O 1
ATOM 877 N N . THR A 1 113 ? 1.118 3.647 -8.411 1.00 92.81 113 THR A N 1
ATOM 878 C CA . THR A 1 113 ? -0.264 4.121 -8.496 1.00 92.81 113 THR A CA 1
ATOM 879 C C . THR A 1 113 ? -1.028 3.714 -7.246 1.00 92.81 113 THR A C 1
ATOM 881 O O . THR A 1 113 ? -1.023 2.544 -6.872 1.00 92.81 113 THR A O 1
ATOM 884 N N . LEU A 1 114 ? -1.690 4.672 -6.591 1.00 93.62 114 LEU A N 1
ATOM 885 C CA . LEU A 1 114 ? -2.609 4.384 -5.490 1.00 93.62 114 LEU A CA 1
ATOM 886 C C . LEU A 1 114 ? -3.898 3.789 -6.065 1.00 93.62 114 LEU A C 1
ATOM 888 O O . LEU A 1 114 ? -4.611 4.456 -6.807 1.00 93.62 114 LEU A O 1
ATOM 892 N N . LEU A 1 115 ? -4.171 2.534 -5.722 1.00 93.81 115 LEU A N 1
ATOM 893 C CA . LEU A 1 115 ? -5.326 1.783 -6.206 1.00 93.81 115 LEU A CA 1
ATOM 894 C C . LEU A 1 115 ? -6.544 2.016 -5.321 1.00 93.81 115 LEU A C 1
ATOM 896 O O . LEU A 1 115 ? -7.627 2.332 -5.803 1.00 93.81 115 LEU A O 1
ATOM 900 N N . ALA A 1 116 ? -6.354 1.857 -4.011 1.00 94.94 116 ALA A N 1
ATOM 901 C CA . ALA A 1 116 ? -7.423 1.999 -3.040 1.00 94.94 116 ALA A CA 1
ATOM 902 C C . ALA A 1 116 ? -6.889 2.424 -1.668 1.00 94.94 116 ALA A C 1
ATOM 904 O O . ALA A 1 116 ? -5.725 2.179 -1.337 1.00 94.94 116 ALA A O 1
ATOM 905 N N . ALA A 1 117 ? -7.745 3.026 -0.847 1.00 94.81 117 ALA A N 1
ATOM 906 C CA . ALA A 1 117 ? -7.423 3.392 0.526 1.00 94.81 117 ALA A CA 1
ATOM 907 C C . ALA A 1 117 ? -8.581 3.089 1.484 1.00 94.81 117 ALA A C 1
ATOM 909 O O . ALA A 1 117 ? -9.742 3.286 1.149 1.00 94.81 117 ALA A O 1
ATOM 910 N N . HIS A 1 118 ? -8.261 2.658 2.701 1.00 93.69 118 HIS A N 1
ATOM 911 C CA . HIS A 1 118 ? -9.192 2.657 3.828 1.00 93.69 118 HIS A CA 1
ATOM 912 C C . HIS A 1 118 ? -8.753 3.761 4.784 1.00 93.69 118 HIS A C 1
ATOM 914 O O . HIS A 1 118 ? -7.716 3.635 5.438 1.00 93.69 118 HIS A O 1
ATOM 920 N N . ARG A 1 119 ? -9.493 4.873 4.810 1.00 92.31 119 ARG A N 1
ATOM 921 C CA . ARG A 1 119 ? -9.117 6.083 5.552 1.00 92.31 119 ARG A CA 1
ATOM 922 C C . ARG A 1 119 ? -9.652 6.001 6.981 1.00 92.31 119 ARG A C 1
ATOM 924 O O . ARG A 1 119 ? -10.856 6.048 7.187 1.00 92.31 119 ARG A O 1
ATOM 931 N N . MET A 1 120 ? -8.754 5.941 7.963 1.00 88.75 120 MET A N 1
ATOM 932 C CA . MET A 1 120 ? -9.125 5.928 9.389 1.00 88.75 120 MET A CA 1
ATOM 933 C C . MET A 1 120 ? -9.381 7.332 9.935 1.00 88.75 120 MET A C 1
ATOM 935 O O . MET A 1 120 ? -10.224 7.530 10.806 1.00 88.75 120 MET A O 1
ATOM 939 N N . ALA A 1 121 ? -8.637 8.308 9.418 1.00 84.25 121 ALA A N 1
ATOM 940 C CA . ALA A 1 121 ? -8.728 9.698 9.812 1.00 84.25 121 ALA A CA 1
ATOM 941 C C . ALA A 1 121 ? -8.628 10.570 8.563 1.00 84.25 121 ALA A C 1
ATOM 943 O O . ALA A 1 121 ? -7.667 10.463 7.796 1.00 84.25 121 ALA A O 1
ATOM 944 N N . GLN A 1 122 ? -9.616 11.435 8.362 1.00 75.69 122 GLN A N 1
ATOM 945 C CA . GLN A 1 122 ? -9.566 12.454 7.325 1.00 75.69 122 GLN A CA 1
ATOM 946 C C . GLN A 1 122 ? -9.130 13.766 7.969 1.00 75.69 122 GLN A C 1
ATOM 948 O O . GLN A 1 122 ? -9.571 14.101 9.072 1.00 75.69 122 GLN A O 1
ATOM 953 N N . LEU A 1 123 ? -8.204 14.471 7.317 1.00 72.62 123 LEU A N 1
ATOM 954 C CA . LEU A 1 123 ? -7.915 15.854 7.679 1.00 72.62 123 LEU A CA 1
ATOM 955 C C . LEU A 1 123 ? -9.192 16.642 7.419 1.00 72.62 123 LEU A C 1
ATOM 957 O O . LEU A 1 123 ? -9.710 16.584 6.308 1.00 72.62 123 LEU A O 1
ATOM 961 N N . VAL A 1 124 ? -9.701 17.324 8.441 1.00 71.38 124 VAL A N 1
ATOM 962 C CA . VAL A 1 124 ? -10.835 18.229 8.247 1.00 71.38 124 VAL A CA 1
ATOM 963 C C . VAL A 1 124 ? -10.277 19.474 7.559 1.00 71.38 124 VAL A C 1
ATOM 965 O O . VAL A 1 124 ? -9.363 20.090 8.122 1.00 71.38 124 VAL A O 1
ATOM 968 N N . PRO A 1 125 ? -10.756 19.844 6.359 1.00 76.69 125 PRO A N 1
ATOM 969 C CA . PRO A 1 125 ? -10.39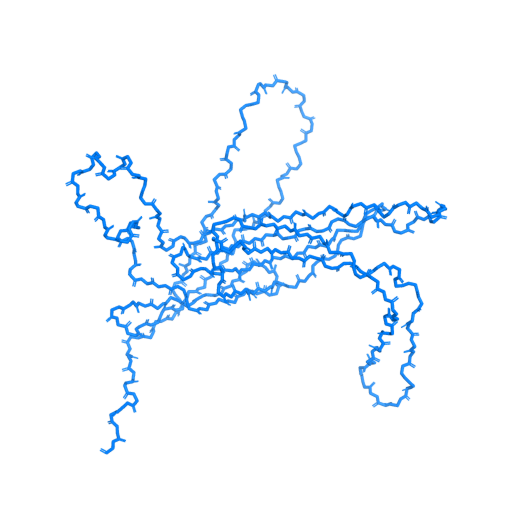2 21.113 5.748 1.00 76.69 125 PRO A CA 1
ATOM 970 C C . PRO A 1 125 ? -10.675 22.256 6.725 1.00 76.69 125 PRO A C 1
ATOM 972 O O . PRO A 1 125 ? -11.715 22.281 7.386 1.00 76.69 125 PRO A O 1
ATOM 975 N N . LEU A 1 126 ? -9.748 23.211 6.835 1.00 74.50 126 LEU A N 1
ATOM 976 C CA . LEU A 1 126 ? -9.877 24.316 7.794 1.00 74.50 126 LEU A CA 1
ATOM 977 C C . LEU A 1 126 ? -11.167 25.125 7.562 1.00 74.50 126 LEU A C 1
ATOM 979 O O . LEU A 1 126 ? -11.772 25.628 8.503 1.00 74.50 126 LEU A O 1
ATOM 983 N N . GLU A 1 127 ? -11.596 25.204 6.305 1.00 80.44 127 GLU A N 1
ATOM 984 C CA . GLU A 1 127 ? -12.801 25.898 5.852 1.00 80.44 127 GLU A CA 1
ATOM 985 C C . GLU A 1 127 ? -14.080 25.285 6.444 1.00 80.44 127 GLU A C 1
ATOM 987 O O . GLU A 1 127 ? -14.948 26.014 6.925 1.00 80.44 127 GLU A O 1
ATOM 992 N N . GLU A 1 128 ? -14.166 23.953 6.518 1.00 75.69 128 GLU A N 1
ATOM 993 C CA . GLU A 1 128 ? -15.314 23.247 7.107 1.00 75.69 128 GLU A CA 1
ATOM 994 C C . GLU A 1 128 ? -15.393 23.441 8.629 1.00 75.69 128 GLU A C 1
ATOM 996 O O . GLU A 1 128 ? -16.479 23.521 9.213 1.00 75.69 128 GLU A O 1
ATOM 1001 N N . ILE A 1 129 ? -14.238 23.562 9.291 1.00 71.00 129 ILE A N 1
ATOM 1002 C CA . ILE A 1 129 ? -14.172 23.839 10.732 1.00 71.00 129 ILE A CA 1
ATOM 1003 C C . ILE A 1 129 ? -14.765 25.220 11.029 1.00 71.00 129 ILE A C 1
ATOM 1005 O O . ILE A 1 129 ? -15.558 25.358 11.959 1.00 71.00 129 ILE A O 1
ATOM 1009 N N . VAL A 1 130 ? -14.408 26.235 10.235 1.00 78.31 130 VAL A N 1
ATOM 1010 C CA . VAL A 1 130 ? -14.896 27.611 10.424 1.00 78.31 130 VAL A CA 1
ATOM 1011 C C . VAL A 1 130 ? -16.404 27.700 10.185 1.00 78.31 130 VAL A C 1
ATOM 1013 O O . VAL A 1 130 ? -17.100 28.389 10.928 1.00 78.31 130 VAL A O 1
ATOM 1016 N N . GLN A 1 131 ? -16.924 26.983 9.187 1.00 80.75 131 GLN A N 1
ATOM 1017 C CA . GLN A 1 131 ? -18.343 27.039 8.828 1.00 80.75 131 GLN A CA 1
ATOM 1018 C C . GLN A 1 131 ? -19.253 26.245 9.775 1.00 80.75 131 GLN A C 1
ATOM 1020 O O . GLN A 1 131 ? -20.385 26.654 10.019 1.00 80.75 131 GLN A O 1
ATOM 1025 N N . SER A 1 132 ? -18.787 25.119 10.323 1.00 77.56 132 SER A N 1
ATOM 1026 C CA . SER A 1 132 ? -19.644 24.229 11.123 1.00 77.56 132 SER A CA 1
ATOM 1027 C C . SER A 1 132 ? -19.898 24.709 12.557 1.00 77.56 132 SER A C 1
ATOM 1029 O O . SER A 1 132 ? -20.738 24.131 13.246 1.00 77.56 132 SER A O 1
ATOM 1031 N N . GLY A 1 133 ? -19.158 25.712 13.048 1.00 76.00 133 GLY A N 1
ATOM 1032 C CA . GLY A 1 133 ? -19.264 26.203 14.430 1.00 76.00 133 GLY A CA 1
ATOM 1033 C C . GLY A 1 133 ? -18.938 25.153 15.503 1.00 76.00 133 GLY A C 1
ATOM 1034 O O . GLY A 1 133 ? -19.071 25.425 16.697 1.00 76.00 133 GLY A O 1
ATOM 1035 N N . THR A 1 134 ? -18.507 23.950 15.104 1.00 73.25 134 THR A N 1
ATOM 1036 C CA . THR A 1 134 ? -18.095 22.902 16.035 1.00 73.25 134 THR A CA 1
ATOM 1037 C C . THR A 1 134 ? -16.647 23.124 16.466 1.00 73.25 134 THR A C 1
ATOM 1039 O O . THR A 1 134 ? -15.805 23.481 15.639 1.00 73.25 134 THR A O 1
ATOM 1042 N N . PRO A 1 135 ? -16.313 22.921 17.756 1.00 72.38 135 PRO A N 1
ATOM 1043 C CA . PRO A 1 135 ? -14.943 23.065 18.225 1.00 72.38 135 PRO A CA 1
ATOM 1044 C C . PRO A 1 135 ? -14.006 22.164 17.420 1.00 72.38 135 PRO A C 1
ATOM 1046 O O . PRO A 1 135 ? -14.208 20.948 17.363 1.00 72.38 135 PRO A O 1
ATOM 1049 N N . ALA A 1 136 ? -12.971 22.762 16.828 1.00 66.00 136 ALA A N 1
ATOM 1050 C CA . ALA A 1 136 ? -11.971 22.034 16.064 1.00 66.00 136 ALA A CA 1
ATOM 1051 C C . ALA A 1 136 ? -11.398 20.883 16.915 1.00 66.00 136 ALA A C 1
ATOM 1053 O O . ALA A 1 136 ? -10.937 21.120 18.041 1.00 66.00 136 ALA A O 1
ATOM 1054 N N . PRO A 1 137 ? -11.398 19.632 16.423 1.00 66.81 137 PRO A N 1
ATOM 1055 C CA . PRO A 1 137 ? -10.757 18.546 17.144 1.00 66.81 137 PRO A CA 1
ATOM 1056 C C . PRO A 1 137 ? -9.274 18.885 17.322 1.00 66.81 137 PRO A C 1
ATOM 1058 O O . PRO A 1 137 ? -8.590 19.223 16.358 1.00 66.81 137 PRO A O 1
ATOM 1061 N N . ARG A 1 138 ? -8.746 18.756 18.549 1.00 69.62 138 ARG A N 1
ATOM 1062 C CA . ARG A 1 138 ? -7.334 19.071 18.867 1.00 69.62 138 ARG A CA 1
ATOM 1063 C C . ARG A 1 138 ? -6.322 18.340 17.976 1.00 69.62 138 ARG A C 1
ATOM 1065 O O . ARG A 1 138 ? -5.178 18.764 17.881 1.00 69.62 138 ARG A O 1
ATOM 1072 N N . SER A 1 139 ? -6.724 17.225 17.368 1.00 64.81 139 SER A N 1
ATOM 1073 C CA . SER A 1 139 ? -5.890 16.429 16.471 1.00 64.81 139 SER A CA 1
ATOM 1074 C C . SER A 1 139 ? -5.918 16.886 15.007 1.00 64.81 139 SER A C 1
ATOM 1076 O O . SER A 1 139 ? -5.109 16.381 14.238 1.00 64.81 139 SER A O 1
ATOM 1078 N N . GLY A 1 140 ? -6.834 17.775 14.601 1.00 66.31 140 GLY A N 1
ATOM 1079 C CA . GLY A 1 140 ? -7.024 18.174 13.195 1.00 66.31 140 GLY A CA 1
ATOM 1080 C C . GLY A 1 140 ? -7.624 17.083 12.297 1.00 66.31 140 GLY A C 1
ATOM 1081 O O . GLY A 1 140 ? -7.653 17.224 11.077 1.00 66.31 140 GLY A O 1
ATOM 1082 N N . PHE A 1 141 ? -8.102 15.987 12.891 1.00 66.62 141 PHE A N 1
ATOM 1083 C CA . PHE A 1 141 ? -8.726 14.873 12.182 1.00 66.62 141 PHE A CA 1
ATOM 1084 C C . PHE A 1 141 ? -10.202 14.753 12.554 1.00 66.62 141 PHE A C 1
ATOM 1086 O O . PHE A 1 141 ? -10.564 14.992 13.709 1.00 66.62 141 PHE A O 1
ATOM 1093 N N . THR A 1 142 ? -11.033 14.331 11.597 1.00 66.38 142 THR A N 1
ATOM 1094 C CA . THR A 1 142 ? -12.447 14.003 11.827 1.00 66.38 142 THR A CA 1
ATOM 1095 C C . THR A 1 142 ? -12.587 13.061 13.032 1.00 66.38 142 THR A C 1
ATOM 1097 O O . THR A 1 142 ? -11.768 12.146 13.152 1.00 66.38 142 THR A O 1
ATOM 1100 N N . PRO A 1 143 ? -13.633 13.171 13.874 1.00 63.09 143 PRO A N 1
ATOM 1101 C CA . PRO A 1 143 ? -13.885 12.252 14.996 1.00 63.09 143 PRO A CA 1
ATOM 1102 C C . PRO A 1 143 ? -14.094 10.767 14.620 1.00 63.09 143 PRO A C 1
ATOM 1104 O O . PRO A 1 143 ? -14.378 9.954 15.504 1.00 63.09 143 PRO A O 1
ATOM 1107 N N . GLY A 1 144 ? -13.982 10.415 13.333 1.00 59.75 144 GLY A N 1
ATOM 1108 C CA . GLY A 1 144 ? -14.097 9.063 12.796 1.00 59.75 144 GLY A CA 1
ATOM 1109 C C . GLY A 1 144 ? -13.147 8.081 13.479 1.00 59.75 144 GLY A C 1
ATOM 1110 O O . GLY A 1 144 ? -12.005 8.414 13.771 1.00 59.75 144 GLY A O 1
ATOM 1111 N N . SER A 1 145 ? -13.697 6.901 13.788 1.00 61.50 145 SER A N 1
ATOM 1112 C CA . SER A 1 145 ? -13.107 5.732 14.456 1.00 61.50 145 SER A CA 1
ATOM 1113 C C . SER A 1 145 ? -11.844 6.004 15.298 1.00 61.50 145 SER A C 1
ATOM 1115 O O . SER A 1 145 ? -10.738 6.181 14.798 1.00 61.50 145 SER A O 1
ATOM 1117 N N . ARG A 1 146 ? -11.961 5.948 16.635 1.00 74.19 146 ARG A N 1
ATOM 1118 C CA . ARG A 1 146 ? -10.827 6.104 17.581 1.00 74.19 146 ARG A CA 1
ATOM 1119 C C . ARG A 1 146 ? -9.813 4.941 17.539 1.00 74.19 146 ARG A C 1
ATOM 1121 O O . ARG A 1 146 ? -9.205 4.609 18.561 1.00 74.19 146 ARG A O 1
ATOM 1128 N N . GLY A 1 147 ? -9.672 4.279 16.398 1.00 88.44 147 GLY A N 1
ATOM 1129 C CA . GLY A 1 147 ? -8.759 3.180 16.167 1.00 88.44 147 GLY A CA 1
ATOM 1130 C C . GLY A 1 147 ? -7.449 3.609 15.515 1.00 88.44 147 GLY A C 1
ATOM 1131 O O . GLY A 1 147 ? -7.168 4.787 15.299 1.00 88.44 147 GLY A O 1
ATOM 1132 N N . PHE A 1 148 ? -6.611 2.621 15.248 1.00 92.62 148 PHE A N 1
ATOM 1133 C CA . PHE A 1 148 ? -5.470 2.715 14.350 1.00 92.62 148 PHE A CA 1
ATOM 1134 C C . PHE A 1 148 ? -5.161 1.335 13.785 1.00 92.62 148 PHE A C 1
ATOM 1136 O O . PHE A 1 148 ? -5.411 0.318 14.441 1.00 92.62 148 PHE A O 1
ATOM 1143 N N . ILE A 1 149 ? -4.557 1.288 12.601 1.00 94.69 149 ILE A N 1
ATOM 1144 C CA . ILE A 1 149 ? -4.051 0.026 12.067 1.00 94.69 149 ILE A CA 1
ATOM 1145 C C . ILE A 1 149 ? -2.729 -0.315 12.732 1.00 94.69 149 ILE A C 1
ATOM 1147 O O . ILE A 1 149 ? -1.812 0.501 12.826 1.00 94.69 149 ILE A O 1
ATOM 1151 N N . SER A 1 150 ? -2.640 -1.559 13.182 1.00 95.38 150 SER A N 1
ATOM 1152 C CA . SER A 1 150 ? -1.461 -2.087 13.858 1.00 95.38 150 SER A CA 1
ATOM 1153 C C . SER A 1 150 ? -0.631 -3.026 12.995 1.00 95.38 150 SER A C 1
ATOM 1155 O O . SER A 1 150 ? 0.583 -3.078 13.174 1.00 95.38 150 SER A O 1
ATOM 1157 N N . ALA A 1 151 ? -1.271 -3.733 12.067 1.00 96.62 151 ALA A N 1
ATOM 1158 C CA . ALA A 1 151 ? -0.637 -4.653 11.136 1.00 96.62 151 ALA A CA 1
ATOM 1159 C C . ALA A 1 151 ? -1.543 -4.872 9.920 1.00 96.62 151 ALA A C 1
ATOM 1161 O O . ALA A 1 151 ? -2.767 -4.761 10.026 1.00 96.62 151 ALA A O 1
ATOM 1162 N N . CYS A 1 152 ? -0.944 -5.241 8.790 1.00 97.69 152 CYS A N 1
ATOM 1163 C CA . CYS A 1 152 ? -1.656 -5.685 7.599 1.00 97.69 152 CYS A CA 1
ATOM 1164 C C . CYS A 1 152 ? -0.876 -6.786 6.875 1.00 97.69 152 CYS A C 1
ATOM 1166 O O . CYS A 1 152 ? 0.350 -6.859 6.976 1.00 97.69 152 CYS A O 1
ATOM 1168 N N . ALA A 1 153 ? -1.582 -7.611 6.112 1.00 98.00 153 ALA A N 1
ATOM 1169 C CA . ALA A 1 153 ? -0.996 -8.605 5.228 1.00 98.00 153 ALA A CA 1
ATOM 1170 C C . ALA A 1 153 ? -1.754 -8.637 3.900 1.00 98.00 153 ALA A C 1
ATOM 1172 O O . ALA A 1 153 ? -2.986 -8.648 3.878 1.00 98.00 153 ALA A O 1
ATOM 1173 N N . LEU A 1 154 ? -1.013 -8.676 2.797 1.00 97.62 154 LEU A N 1
ATOM 1174 C CA . LEU A 1 154 ? -1.539 -8.808 1.448 1.00 97.62 154 LEU A CA 1
ATOM 1175 C C . LEU A 1 154 ? -1.304 -10.237 0.953 1.00 97.62 154 LEU A C 1
ATOM 1177 O O . LEU A 1 154 ? -0.228 -10.808 1.117 1.00 97.62 154 LEU A O 1
ATOM 1181 N N . GLY A 1 155 ? -2.320 -10.838 0.345 1.00 97.19 155 GLY A N 1
ATOM 1182 C CA . GLY A 1 155 ? -2.202 -12.151 -0.271 1.00 97.19 155 GLY A CA 1
ATOM 1183 C C . GLY A 1 155 ? -1.289 -12.114 -1.498 1.00 97.19 155 GLY A C 1
ATOM 1184 O O . GLY A 1 155 ? -1.184 -11.101 -2.185 1.00 97.19 155 GLY A O 1
ATOM 1185 N N . ALA A 1 156 ? -0.692 -13.257 -1.845 1.00 96.31 156 ALA A N 1
ATOM 1186 C CA . ALA A 1 156 ? 0.270 -13.366 -2.946 1.00 96.31 156 ALA A CA 1
ATOM 1187 C C . ALA A 1 156 ? -0.250 -12.848 -4.303 1.00 96.31 156 ALA A C 1
ATOM 1189 O O . ALA A 1 156 ? 0.532 -12.407 -5.134 1.00 96.31 156 ALA A O 1
ATOM 1190 N N . GLN A 1 157 ? -1.561 -12.876 -4.546 1.00 95.00 157 GLN A N 1
ATOM 1191 C CA . GLN A 1 157 ? -2.141 -12.353 -5.786 1.00 95.00 157 GLN A CA 1
ATOM 1192 C C . GLN A 1 157 ? -2.326 -10.827 -5.793 1.00 95.00 157 GLN A C 1
ATOM 1194 O O . GLN A 1 157 ? -2.646 -10.291 -6.850 1.00 95.00 157 GLN A O 1
ATOM 1199 N N . GLY A 1 158 ? -2.178 -10.141 -4.656 1.00 94.75 158 GLY A N 1
ATOM 1200 C CA . GLY A 1 158 ? -2.463 -8.706 -4.516 1.00 94.75 158 GLY A CA 1
ATOM 1201 C C . GLY A 1 158 ? -3.955 -8.356 -4.480 1.00 94.75 158 GLY A C 1
ATOM 1202 O O . GLY A 1 158 ? -4.314 -7.190 -4.439 1.00 94.75 158 GLY A O 1
ATOM 1203 N N . LYS A 1 159 ? -4.841 -9.360 -4.499 1.00 94.19 159 LYS A N 1
ATOM 1204 C CA . LYS A 1 159 ? -6.298 -9.169 -4.622 1.00 94.19 159 LYS A CA 1
ATOM 1205 C C . LYS A 1 159 ? -7.076 -9.272 -3.318 1.00 94.19 159 LYS A C 1
ATOM 1207 O O . LYS A 1 159 ? -8.259 -8.983 -3.287 1.00 94.19 159 LYS A O 1
ATOM 1212 N N . ARG A 1 160 ? -6.458 -9.766 -2.254 1.00 96.38 160 ARG A N 1
ATOM 1213 C CA . ARG A 1 160 ? -7.106 -9.955 -0.955 1.00 96.38 160 ARG A CA 1
ATOM 1214 C C . ARG A 1 160 ? -6.094 -9.726 0.136 1.00 96.38 160 ARG A C 1
ATOM 1216 O O . ARG A 1 160 ? -4.914 -10.002 -0.075 1.00 96.38 160 ARG A O 1
ATOM 1223 N N . GLY A 1 161 ? -6.545 -9.292 1.293 1.00 97.25 161 GLY A N 1
ATOM 1224 C CA . GLY A 1 161 ? -5.667 -9.103 2.430 1.00 97.25 161 GLY A CA 1
ATOM 1225 C C . GLY A 1 161 ? -6.439 -9.025 3.727 1.00 97.25 161 GLY A C 1
ATOM 1226 O O . GLY A 1 161 ? -7.662 -9.159 3.756 1.00 97.25 161 GLY A O 1
ATOM 1227 N N . VAL A 1 162 ? -5.691 -8.825 4.799 1.00 98.12 162 VAL A N 1
ATOM 1228 C CA . VAL A 1 162 ? -6.224 -8.631 6.141 1.00 98.12 162 VAL A CA 1
ATOM 1229 C C . VAL A 1 162 ? -5.520 -7.467 6.818 1.00 98.12 162 VAL A C 1
ATOM 1231 O O . VAL A 1 162 ? -4.353 -7.188 6.534 1.00 98.12 162 VAL A O 1
ATOM 1234 N N . TRP A 1 163 ? -6.202 -6.807 7.744 1.00 97.81 163 TRP A N 1
ATOM 1235 C CA . TRP A 1 163 ? -5.576 -5.862 8.663 1.00 97.81 163 TRP A CA 1
ATOM 1236 C C . TRP A 1 163 ? -6.164 -5.976 10.058 1.00 97.81 163 TRP A C 1
ATOM 1238 O O . TRP A 1 163 ? -7.211 -6.586 10.268 1.00 97.81 163 TRP A O 1
ATOM 1248 N N . ILE A 1 164 ? -5.442 -5.411 11.020 1.00 96.94 164 ILE A N 1
ATOM 1249 C CA . ILE A 1 164 ? -5.845 -5.389 12.420 1.00 96.94 164 ILE A CA 1
ATOM 1250 C C . ILE A 1 164 ? -5.981 -3.945 12.868 1.00 96.94 164 ILE A C 1
ATOM 1252 O O . ILE A 1 164 ? -4.977 -3.236 13.024 1.00 96.94 164 ILE A O 1
ATOM 1256 N N . GLU A 1 165 ? -7.212 -3.549 13.154 1.00 95.38 165 GLU A N 1
ATOM 1257 C CA . GLU A 1 165 ? -7.503 -2.311 13.859 1.00 95.38 165 GLU A CA 1
ATOM 1258 C C . GLU A 1 165 ? -7.429 -2.531 15.359 1.00 95.38 165 GLU A C 1
ATOM 1260 O O . GLU A 1 165 ? -7.905 -3.531 15.901 1.00 95.38 165 GLU A O 1
ATOM 1265 N N . ARG A 1 166 ? -6.830 -1.566 16.043 1.00 93.12 166 ARG A N 1
ATOM 1266 C CA . ARG A 1 166 ? -6.803 -1.489 17.498 1.00 93.12 166 ARG A CA 1
ATOM 1267 C C . ARG A 1 166 ? -7.558 -0.257 17.920 1.00 93.12 166 ARG A C 1
ATOM 1269 O O . ARG A 1 166 ? -7.271 0.825 17.416 1.00 93.12 166 ARG A O 1
ATOM 1276 N N . GLN A 1 167 ? -8.470 -0.400 18.869 1.00 89.75 167 GLN A N 1
ATOM 1277 C CA . GLN A 1 167 ? -9.066 0.767 19.505 1.00 89.75 167 GLN A CA 1
ATOM 1278 C C . GLN A 1 167 ? -8.049 1.405 20.461 1.00 89.75 167 GLN A C 1
ATOM 1280 O O . GLN A 1 167 ? -7.186 0.732 21.025 1.00 89.75 167 GLN A O 1
ATOM 1285 N N . ARG A 1 168 ? -8.103 2.731 20.621 1.00 84.19 168 ARG A N 1
ATOM 1286 C CA . ARG A 1 168 ? -7.234 3.439 21.578 1.00 84.19 168 ARG A CA 1
ATOM 1287 C C . ARG A 1 168 ? -7.754 3.361 23.011 1.00 84.19 168 ARG A C 1
ATOM 1289 O O . ARG A 1 168 ? -6.961 3.393 23.942 1.00 84.19 168 ARG A O 1
ATOM 1296 N N . SER A 1 169 ? -9.075 3.296 23.180 1.00 83.94 169 SER A N 1
ATOM 1297 C CA . SER A 1 169 ? -9.748 3.360 24.485 1.00 83.94 169 SER A CA 1
ATOM 1298 C C . SER A 1 169 ? -9.846 2.014 25.195 1.00 83.94 169 SER A C 1
ATOM 1300 O O . SER A 1 169 ? -9.924 1.971 26.416 1.00 83.94 169 SER A O 1
ATOM 1302 N N . ASN A 1 170 ? -9.841 0.917 24.446 1.00 78.25 170 ASN A N 1
ATOM 1303 C CA . ASN A 1 170 ? -9.739 -0.432 24.978 1.00 78.25 170 ASN A CA 1
ATOM 1304 C C . ASN A 1 170 ? -8.666 -1.164 24.168 1.00 78.25 170 ASN A C 1
ATOM 1306 O O . ASN A 1 170 ? -8.436 -0.844 23.007 1.00 78.25 170 ASN A O 1
ATOM 1310 N N . MET A 1 171 ? -7.985 -2.150 24.745 1.00 82.00 171 MET A N 1
ATOM 1311 C CA . MET A 1 171 ? -7.008 -2.950 23.992 1.00 82.00 171 MET A CA 1
ATOM 1312 C C . MET A 1 171 ? -7.671 -3.909 22.979 1.00 82.00 171 MET A C 1
ATOM 1314 O O . MET A 1 171 ? -7.040 -4.881 22.554 1.00 82.00 171 MET A O 1
ATOM 1318 N N . GLY A 1 172 ? -8.927 -3.649 22.602 1.00 90.94 172 GLY A N 1
ATOM 1319 C CA . GLY A 1 172 ? -9.689 -4.418 21.638 1.00 90.94 172 GLY A CA 1
ATOM 1320 C C . GLY A 1 172 ? -9.014 -4.405 20.275 1.00 90.94 172 GLY A C 1
ATOM 1321 O O . GLY A 1 172 ? -8.428 -3.404 19.843 1.00 90.94 172 GLY A O 1
ATOM 1322 N N . ARG A 1 173 ? -9.071 -5.559 19.616 1.00 94.00 173 ARG A N 1
ATOM 1323 C CA . ARG A 1 173 ? -8.492 -5.768 18.290 1.00 94.00 173 ARG A CA 1
ATOM 1324 C C . ARG A 1 173 ? -9.556 -6.343 17.383 1.00 94.00 173 ARG A C 1
ATOM 1326 O O . ARG A 1 173 ? -10.157 -7.358 17.730 1.00 94.00 173 ARG A O 1
ATOM 1333 N N . THR A 1 174 ? -9.734 -5.738 16.223 1.00 95.56 174 THR A N 1
ATOM 1334 C CA . THR A 1 174 ? -10.638 -6.243 15.196 1.00 95.56 174 THR A CA 1
ATOM 1335 C C . THR A 1 174 ? -9.821 -6.573 13.966 1.00 95.56 174 THR A C 1
ATOM 1337 O O . THR A 1 174 ? -9.040 -5.755 13.484 1.00 95.56 174 THR A O 1
ATOM 1340 N N . VAL A 1 175 ? -9.961 -7.804 13.498 1.00 96.94 175 VAL A N 1
ATOM 1341 C CA . VAL A 1 175 ? -9.347 -8.292 12.275 1.00 96.94 175 VAL A CA 1
ATOM 1342 C C . VAL A 1 175 ? -10.365 -8.136 11.162 1.00 96.94 175 VAL A C 1
ATOM 1344 O O . VAL A 1 175 ? -11.486 -8.643 11.253 1.00 96.94 175 VAL A O 1
ATOM 1347 N N . PHE A 1 176 ? -9.950 -7.460 10.106 1.00 97.88 176 PHE A N 1
ATOM 1348 C CA . PHE A 1 176 ? -10.732 -7.269 8.901 1.00 97.88 176 PHE A CA 1
ATOM 1349 C C . PHE A 1 176 ? -10.087 -8.026 7.752 1.00 97.88 176 PHE A C 1
ATOM 1351 O O . PHE A 1 176 ? -8.862 -8.101 7.662 1.00 97.88 176 PHE A O 1
ATOM 1358 N N . GLY A 1 177 ? -10.916 -8.586 6.881 1.00 97.62 177 GLY A N 1
ATOM 1359 C CA . GLY A 1 177 ? -10.511 -9.094 5.579 1.00 97.62 177 GLY A CA 1
ATOM 1360 C C . GLY A 1 177 ? -11.110 -8.239 4.471 1.00 97.62 177 GLY A C 1
ATOM 1361 O O . GLY A 1 177 ? -12.232 -7.756 4.605 1.00 97.62 177 GLY A O 1
ATOM 1362 N N . PHE A 1 178 ? -10.388 -8.089 3.367 1.00 97.12 178 PHE A N 1
ATOM 1363 C CA . PHE A 1 178 ? -10.906 -7.449 2.159 1.00 97.12 178 PHE A CA 1
ATOM 1364 C C . PHE A 1 178 ? -10.575 -8.246 0.907 1.00 97.12 178 PHE A C 1
ATOM 1366 O O . PHE A 1 178 ? -9.610 -9.018 0.863 1.00 97.12 178 PHE A O 1
ATOM 1373 N N . ALA A 1 179 ? -11.354 -7.972 -0.133 1.00 95.44 179 ALA A N 1
ATOM 1374 C CA . ALA A 1 179 ? -10.985 -8.211 -1.514 1.00 95.44 179 ALA A CA 1
ATOM 1375 C C . ALA A 1 179 ? -10.770 -6.845 -2.174 1.00 95.44 179 ALA A C 1
ATOM 1377 O O . ALA A 1 179 ? -11.627 -5.971 -2.084 1.00 95.44 179 ALA A O 1
ATOM 1378 N N . ALA A 1 180 ? -9.612 -6.638 -2.797 1.00 85.88 180 ALA A N 1
ATOM 1379 C CA . ALA A 1 180 ? -9.396 -5.473 -3.636 1.00 85.88 180 ALA A CA 1
ATOM 1380 C C . ALA A 1 180 ? -10.387 -5.550 -4.799 1.00 85.88 180 ALA A C 1
ATOM 1382 O O . ALA A 1 180 ? -10.540 -6.622 -5.394 1.00 85.88 180 ALA A O 1
ATOM 1383 N N . ALA A 1 181 ? -11.037 -4.428 -5.120 1.00 75.94 181 ALA A N 1
ATOM 1384 C CA . ALA A 1 181 ? -11.795 -4.321 -6.355 1.00 75.94 181 ALA A CA 1
ATOM 1385 C C . ALA A 1 181 ? -10.899 -4.806 -7.500 1.00 75.94 181 ALA A C 1
ATOM 1387 O O . ALA A 1 181 ? -9.714 -4.454 -7.550 1.00 75.94 181 ALA A O 1
ATOM 1388 N N . ASP A 1 182 ? -11.428 -5.675 -8.364 1.00 70.75 182 ASP A N 1
ATOM 1389 C CA . ASP A 1 182 ? -10.679 -6.118 -9.527 1.00 70.75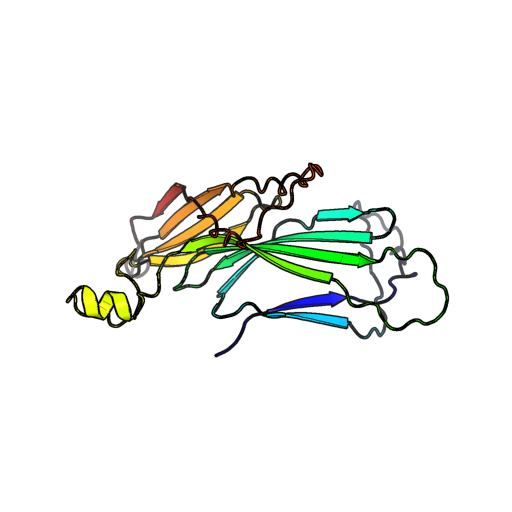 182 ASP A CA 1
ATOM 1390 C C . ASP A 1 182 ? -10.303 -4.862 -10.309 1.00 70.75 182 ASP A C 1
ATOM 1392 O O . ASP A 1 182 ? -11.156 -4.221 -10.924 1.00 70.75 182 ASP A O 1
ATOM 1396 N N . HIS A 1 183 ? -9.018 -4.502 -10.264 1.00 59.66 183 HIS A N 1
ATOM 1397 C CA . HIS A 1 183 ? -8.440 -3.555 -11.196 1.00 59.66 183 HIS A CA 1
ATOM 1398 C C . HIS A 1 183 ? -8.533 -4.214 -12.563 1.00 59.66 183 HIS A C 1
ATOM 1400 O O . HIS A 1 183 ? -7.610 -4.876 -13.040 1.00 59.66 183 HIS A O 1
ATOM 1406 N N . ARG A 1 184 ? -9.702 -4.089 -13.186 1.00 56.44 184 ARG A N 1
ATOM 1407 C CA . ARG A 1 184 ? -9.812 -4.256 -14.616 1.00 56.44 184 ARG A CA 1
ATOM 1408 C C . ARG A 1 184 ? -8.910 -3.151 -15.162 1.00 56.44 184 ARG A C 1
ATOM 1410 O O . ARG A 1 184 ? -9.161 -1.985 -14.842 1.00 56.44 184 ARG A O 1
ATOM 1417 N N . PRO A 1 185 ? -7.821 -3.479 -15.883 1.00 54.81 185 PRO A N 1
ATOM 1418 C CA . PRO A 1 185 ? -7.076 -2.440 -16.573 1.00 54.81 185 PRO A CA 1
ATOM 1419 C C . PRO A 1 185 ? -8.110 -1.647 -17.377 1.00 54.81 185 PRO A C 1
ATOM 1421 O O . PRO A 1 185 ? -9.013 -2.286 -17.935 1.00 54.81 185 PRO A O 1
ATOM 1424 N N . PRO A 1 186 ? -8.065 -0.300 -17.360 1.00 53.12 186 PRO A N 1
ATOM 1425 C CA . PRO A 1 186 ? -9.000 0.495 -18.139 1.00 53.12 186 PRO A CA 1
ATOM 1426 C C . PRO A 1 186 ? -8.991 -0.099 -19.539 1.00 53.12 186 PRO A C 1
ATOM 1428 O O . PRO A 1 186 ? -7.919 -0.228 -20.135 1.00 53.12 186 PRO A O 1
ATOM 1431 N N . CYS A 1 187 ? -10.147 -0.600 -19.984 1.00 44.09 187 CYS A N 1
ATOM 1432 C CA . 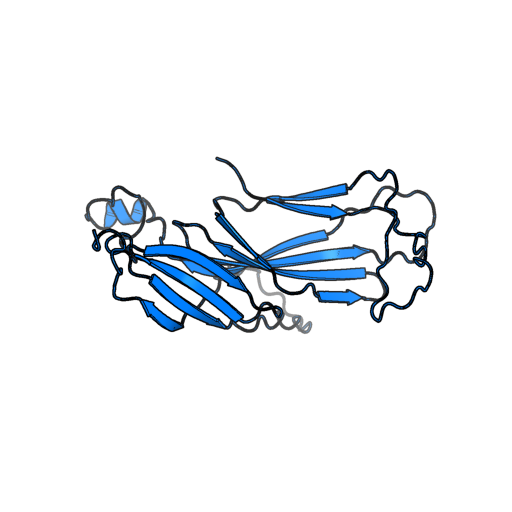CYS A 1 187 ? -10.281 -1.157 -21.318 1.00 44.09 187 CYS A CA 1
ATOM 1433 C C . CYS A 1 187 ? -9.686 -0.107 -22.246 1.00 44.09 187 CYS A C 1
ATOM 1435 O O . CYS A 1 187 ? -10.147 1.035 -22.216 1.00 44.09 187 CYS A O 1
ATOM 1437 N N . VAL A 1 188 ? -8.603 -0.461 -22.946 1.00 58.53 188 VAL A N 1
ATOM 1438 C CA . VAL A 1 188 ? -7.904 0.456 -23.849 1.00 58.53 188 VAL A CA 1
ATOM 1439 C C . VAL A 1 188 ? -8.997 1.115 -24.686 1.00 58.53 188 VAL A C 1
ATOM 1441 O O . VAL A 1 188 ? -9.793 0.358 -25.256 1.00 58.53 188 VAL A O 1
ATOM 1444 N N . PRO A 1 189 ? -9.147 2.455 -24.667 1.00 50.31 189 PRO A N 1
ATOM 1445 C CA . PRO A 1 189 ? -10.203 3.106 -25.419 1.00 50.31 189 PRO A CA 1
ATOM 1446 C C . PRO A 1 189 ? -10.037 2.648 -26.859 1.00 50.31 189 PRO A C 1
ATOM 1448 O O . PRO A 1 189 ? -9.022 2.924 -27.494 1.00 50.31 189 PRO A O 1
ATOM 1451 N N . ARG A 1 190 ? -10.977 1.832 -27.333 1.00 54.03 190 ARG A N 1
ATOM 1452 C CA . ARG A 1 190 ? -11.018 1.418 -28.726 1.00 54.03 190 ARG A CA 1
ATOM 1453 C C . ARG A 1 190 ? -11.198 2.717 -29.490 1.00 54.03 190 ARG A C 1
ATOM 1455 O O . ARG A 1 190 ? -12.224 3.355 -29.285 1.00 54.03 190 ARG A O 1
ATOM 1462 N N . GLU A 1 191 ? -10.180 3.119 -30.248 1.00 52.06 191 GLU A N 1
ATOM 1463 C CA . GLU A 1 191 ? -10.138 4.368 -31.010 1.00 52.06 191 GLU A CA 1
ATOM 1464 C C . GLU A 1 191 ? -11.451 4.548 -31.782 1.00 52.06 191 GLU A C 1
ATOM 1466 O O . GLU A 1 191 ? -11.665 3.980 -32.850 1.00 52.06 191 GLU A O 1
ATOM 1471 N N . ALA A 1 192 ? -12.376 5.294 -31.192 1.00 53.75 192 ALA A N 1
ATOM 1472 C CA . ALA A 1 192 ? -13.572 5.786 -31.834 1.00 53.75 192 ALA A CA 1
ATOM 1473 C C . ALA A 1 192 ? -13.378 7.294 -31.838 1.00 53.75 192 ALA A C 1
ATOM 1475 O O . ALA A 1 192 ? -13.472 7.950 -30.803 1.00 53.75 192 ALA A O 1
ATOM 1476 N N . GLY A 1 193 ? -12.962 7.805 -32.995 1.00 58.47 193 GLY A N 1
ATOM 1477 C CA . GLY A 1 193 ? -12.683 9.214 -33.190 1.00 58.47 193 GLY A CA 1
ATOM 1478 C C . GLY A 1 193 ? -13.896 10.065 -32.839 1.00 58.47 193 GLY A C 1
ATOM 1479 O O . GLY A 1 193 ? -14.901 10.048 -33.540 1.00 58.47 193 GLY A O 1
ATOM 1480 N N . SER A 1 194 ? -13.776 10.840 -31.773 1.00 56.47 194 SER A N 1
ATOM 1481 C CA . SER A 1 194 ? -14.550 12.058 -31.568 1.00 56.47 194 SER A CA 1
ATOM 1482 C C . SER A 1 194 ? -13.769 12.945 -30.610 1.00 56.47 194 SER A C 1
ATOM 1484 O O . SER A 1 194 ? -13.588 12.607 -29.442 1.00 56.47 194 SER A O 1
ATOM 1486 N N . ALA A 1 195 ? -13.262 14.056 -31.138 1.00 59.00 195 ALA A N 1
ATOM 1487 C CA . ALA A 1 195 ? -12.614 15.105 -30.374 1.00 59.00 195 ALA A CA 1
ATOM 1488 C C . ALA A 1 195 ? -13.656 15.765 -29.459 1.00 59.00 195 ALA A C 1
ATOM 1490 O O . ALA A 1 195 ? -14.516 16.502 -29.934 1.00 59.00 195 ALA A O 1
ATOM 1491 N N . SER A 1 196 ? -13.601 15.480 -28.161 1.00 59.53 196 SER A N 1
ATOM 1492 C CA . SER A 1 196 ? -14.342 16.232 -27.151 1.00 59.53 196 SER A CA 1
ATOM 1493 C C . SER A 1 196 ? -13.383 16.694 -26.063 1.00 59.53 196 SER A C 1
ATOM 1495 O O . SER A 1 196 ? -12.561 15.918 -25.577 1.00 59.53 196 SER A O 1
ATOM 1497 N N . ASP A 1 197 ? -13.508 17.976 -25.746 1.00 55.69 197 ASP A N 1
ATOM 1498 C CA . ASP A 1 197 ? -12.667 18.793 -24.880 1.00 55.69 197 ASP A CA 1
ATOM 1499 C C . ASP A 1 197 ? -12.387 18.135 -23.516 1.00 55.69 197 ASP A C 1
ATOM 1501 O O . ASP A 1 197 ? -13.297 17.706 -22.802 1.00 55.69 197 ASP A O 1
ATOM 1505 N N . GLY A 1 198 ? -11.099 17.997 -23.193 1.00 53.94 198 GLY A N 1
ATOM 1506 C CA . GLY A 1 198 ? -10.587 17.141 -22.127 1.00 53.94 198 GLY A CA 1
ATOM 1507 C C . GLY A 1 198 ? -10.599 17.803 -20.754 1.00 53.94 198 GLY A C 1
ATOM 1508 O O . GLY A 1 198 ? -9.586 18.342 -20.315 1.00 53.94 198 GLY A O 1
ATOM 1509 N N . ALA A 1 199 ? -11.708 17.680 -20.027 1.00 56.66 199 ALA A N 1
ATOM 1510 C CA . ALA A 1 199 ? -11.672 17.785 -18.573 1.00 56.66 199 ALA A CA 1
ATOM 1511 C C . ALA A 1 199 ? -11.077 16.482 -18.017 1.00 56.66 199 ALA A C 1
ATOM 1513 O O . ALA A 1 199 ? -11.666 15.410 -18.158 1.00 56.66 199 ALA A O 1
ATOM 1514 N N . ALA A 1 200 ? -9.879 16.556 -17.434 1.00 58.94 200 ALA A N 1
ATOM 1515 C CA . ALA A 1 200 ? -9.255 15.422 -16.767 1.00 58.94 200 ALA A CA 1
ATOM 1516 C C . ALA A 1 200 ? -10.142 14.986 -15.590 1.00 58.94 200 ALA A C 1
ATOM 1518 O O . ALA A 1 200 ? -10.134 15.625 -14.541 1.00 58.94 200 ALA A O 1
ATOM 1519 N N . GLU A 1 201 ? -10.927 13.921 -15.774 1.00 63.88 201 GLU A N 1
ATOM 1520 C CA . GLU A 1 201 ? -11.668 13.286 -14.686 1.00 63.88 201 GLU A CA 1
ATOM 1521 C C . GLU A 1 201 ? -10.678 12.882 -13.591 1.00 63.88 201 GLU A C 1
ATOM 1523 O O . GLU A 1 201 ? -9.866 11.962 -13.748 1.00 63.88 201 GLU A O 1
ATOM 1528 N N . GLU A 1 202 ? -10.742 13.591 -12.470 1.00 67.50 202 GLU A N 1
ATOM 1529 C CA . GLU A 1 202 ? -10.032 13.236 -11.257 1.00 67.50 202 GLU A CA 1
ATOM 1530 C C . GLU A 1 202 ? -10.578 11.887 -10.778 1.00 67.50 202 GLU A C 1
ATOM 1532 O O . GLU A 1 202 ? -11.660 11.788 -10.198 1.00 67.50 202 GLU A O 1
ATOM 1537 N N . ARG A 1 203 ? -9.859 10.803 -11.089 1.00 72.19 203 ARG A N 1
ATOM 1538 C CA . ARG A 1 203 ? -10.247 9.461 -10.651 1.00 72.19 203 ARG A CA 1
ATOM 1539 C C . ARG A 1 203 ? -10.254 9.422 -9.129 1.00 72.19 203 ARG A C 1
ATOM 1541 O O . ARG A 1 203 ? -9.197 9.398 -8.497 1.00 72.19 203 ARG A O 1
ATOM 1548 N N . SER A 1 204 ? -11.448 9.353 -8.549 1.00 83.06 204 SER A N 1
ATOM 1549 C CA . SER A 1 204 ? -11.624 9.130 -7.120 1.00 83.06 204 SER A CA 1
ATOM 1550 C C . SER A 1 204 ? -10.903 7.846 -6.707 1.00 83.06 204 SER A C 1
ATOM 1552 O O . SER A 1 204 ? -11.133 6.781 -7.286 1.00 83.06 204 SER A O 1
ATOM 1554 N N . VAL A 1 205 ? -10.031 7.942 -5.704 1.00 88.81 205 VAL A N 1
ATOM 1555 C CA . VAL A 1 205 ? -9.343 6.781 -5.124 1.00 88.81 205 VAL A CA 1
ATOM 1556 C C . VAL A 1 205 ? -10.388 5.808 -4.583 1.00 88.81 205 VAL A C 1
ATOM 1558 O O . VAL A 1 205 ? -11.220 6.206 -3.769 1.00 88.81 205 VAL A O 1
ATOM 1561 N N . ALA A 1 206 ? -10.333 4.543 -5.006 1.00 92.50 206 ALA A N 1
ATOM 1562 C CA . ALA A 1 206 ? -11.281 3.537 -4.544 1.00 92.50 206 ALA A CA 1
ATOM 1563 C C . ALA A 1 206 ? -11.158 3.304 -3.028 1.00 92.50 206 ALA A C 1
ATOM 1565 O O . ALA A 1 206 ? -10.077 3.418 -2.445 1.00 92.50 206 ALA A O 1
ATOM 1566 N N . GLU A 1 207 ? -12.259 2.944 -2.378 1.00 93.31 207 GLU A N 1
ATOM 1567 C CA . GLU A 1 207 ? -12.242 2.582 -0.963 1.00 93.31 207 GLU A CA 1
ATOM 1568 C C . GLU A 1 207 ? -11.897 1.096 -0.786 1.00 93.31 207 GLU A C 1
ATOM 1570 O O . GLU A 1 207 ? -12.367 0.236 -1.535 1.00 93.31 207 GLU A O 1
ATOM 1575 N N . ILE A 1 208 ? -11.057 0.773 0.202 1.00 94.75 208 ILE A N 1
ATOM 1576 C CA . ILE A 1 208 ? -10.854 -0.621 0.616 1.00 94.75 208 ILE A CA 1
ATOM 1577 C C . ILE A 1 208 ? -12.003 -0.996 1.558 1.00 94.75 208 ILE A C 1
ATOM 1579 O O . ILE A 1 208 ? -11.971 -0.658 2.742 1.00 94.75 208 ILE A O 1
ATOM 1583 N N . ASP A 1 209 ? -12.992 -1.715 1.028 1.00 94.12 209 ASP A N 1
ATOM 1584 C CA . ASP A 1 209 ? -14.111 -2.241 1.813 1.00 94.12 209 ASP A CA 1
ATOM 1585 C C . ASP A 1 209 ? -13.686 -3.476 2.628 1.00 94.12 209 ASP A C 1
ATOM 1587 O O . ASP A 1 209 ? -13.222 -4.492 2.095 1.00 94.12 209 ASP A O 1
ATOM 1591 N N . GLY A 1 210 ? -13.818 -3.361 3.947 1.00 94.25 210 GLY A N 1
ATOM 1592 C CA . GLY A 1 210 ? -13.394 -4.350 4.927 1.00 94.25 210 GLY A CA 1
ATOM 1593 C C . GLY A 1 210 ? -14.550 -5.057 5.591 1.00 94.25 210 GLY A C 1
ATOM 1594 O O . GLY A 1 210 ? -15.460 -4.428 6.120 1.00 94.25 210 GLY A O 1
ATOM 1595 N N . ARG A 1 211 ? -14.455 -6.380 5.706 1.00 96.25 211 ARG A N 1
ATOM 1596 C CA . ARG A 1 211 ? -15.373 -7.169 6.528 1.00 96.25 211 ARG A CA 1
ATOM 1597 C C . ARG A 1 211 ? -14.678 -7.617 7.796 1.00 96.25 211 ARG A C 1
ATOM 1599 O O . ARG A 1 211 ? -13.624 -8.249 7.740 1.00 96.25 211 ARG A O 1
ATOM 1606 N N . CYS A 1 212 ? -15.282 -7.311 8.940 1.00 96.38 212 CYS A N 1
ATOM 1607 C CA . CYS A 1 212 ? -14.844 -7.844 10.224 1.00 96.38 212 CYS A CA 1
ATOM 1608 C C . CYS A 1 212 ? -14.936 -9.376 10.180 1.00 96.38 212 CYS A C 1
ATOM 1610 O O . CYS A 1 212 ? -16.025 -9.929 10.035 1.00 96.38 212 CYS A O 1
ATOM 1612 N N . ILE A 1 213 ? -13.792 -10.050 10.284 1.00 97.69 213 ILE A N 1
ATOM 1613 C CA . ILE A 1 213 ? -13.714 -11.516 10.328 1.00 97.69 213 ILE A CA 1
ATOM 1614 C C . ILE A 1 213 ? -13.552 -12.028 11.756 1.00 97.69 213 ILE A C 1
ATOM 1616 O O . ILE A 1 213 ? -13.936 -13.155 12.056 1.00 97.69 213 ILE A O 1
ATOM 1620 N N . TYR A 1 214 ? -12.978 -11.215 12.645 1.00 96.88 214 TYR A N 1
ATOM 1621 C CA . TYR A 1 214 ? -12.745 -11.603 14.028 1.00 96.88 214 TYR A CA 1
ATOM 1622 C C . TYR A 1 214 ? -12.589 -10.378 14.928 1.00 96.88 214 TYR A C 1
ATOM 1624 O O . TYR A 1 214 ? -11.933 -9.412 14.550 1.00 96.88 214 TYR A O 1
ATOM 1632 N N . ALA A 1 215 ? -13.141 -10.421 16.140 1.00 95.06 215 ALA A N 1
ATOM 1633 C CA . ALA A 1 215 ? -13.006 -9.347 17.119 1.00 95.06 215 ALA A CA 1
ATOM 1634 C C . ALA A 1 215 ? -12.620 -9.909 18.490 1.00 95.06 215 ALA A C 1
ATOM 1636 O O . ALA A 1 215 ? -13.366 -10.672 19.101 1.00 95.06 215 ALA A O 1
ATOM 1637 N N . VAL A 1 216 ? -11.465 -9.485 18.999 1.00 92.88 216 VAL A N 1
ATOM 1638 C CA . VAL A 1 216 ? -11.011 -9.784 20.358 1.00 92.88 216 VAL A CA 1
ATOM 1639 C C . VAL A 1 216 ? -11.614 -8.744 21.293 1.00 92.88 216 VAL A C 1
ATOM 1641 O O . VAL A 1 216 ? -11.165 -7.596 21.324 1.00 92.88 216 VAL A O 1
ATOM 1644 N N . ARG A 1 217 ? -12.653 -9.144 22.033 1.00 81.31 217 ARG A N 1
ATOM 1645 C CA . ARG A 1 217 ? -13.387 -8.259 22.955 1.00 81.31 217 ARG A CA 1
ATOM 1646 C C . ARG A 1 217 ? -12.776 -8.173 24.355 1.00 81.31 217 ARG A C 1
ATOM 1648 O O . ARG A 1 217 ? -13.004 -7.177 25.031 1.00 81.31 217 ARG A O 1
ATOM 1655 N N . SER A 1 218 ? -11.997 -9.167 24.787 1.00 70.75 218 SER A N 1
ATOM 1656 C CA . SER A 1 218 ? -11.346 -9.157 26.100 1.00 70.75 218 SER A CA 1
ATOM 1657 C C . SER A 1 218 ? -9.841 -8.950 25.969 1.00 70.75 218 SER A C 1
ATOM 1659 O O . SER A 1 218 ? -9.126 -9.714 25.318 1.00 70.75 218 SER A O 1
ATOM 1661 N N . SER A 1 219 ? -9.330 -7.913 26.629 1.00 65.06 219 SER A N 1
ATOM 1662 C CA . SER A 1 219 ? -7.939 -7.934 27.055 1.00 65.06 219 SER A CA 1
ATOM 1663 C C . SER A 1 219 ? -7.853 -8.928 28.202 1.00 65.06 219 SER A C 1
ATOM 1665 O O . SER A 1 219 ? -8.326 -8.639 29.300 1.00 65.06 219 SER A O 1
ATOM 1667 N N . VAL A 1 220 ? -7.282 -10.105 27.959 1.00 68.38 220 VAL A N 1
ATOM 1668 C CA . VAL A 1 220 ? -6.750 -10.895 29.069 1.00 68.38 220 VAL A CA 1
ATOM 1669 C C . VAL A 1 220 ? -5.627 -10.045 29.654 1.00 68.38 220 VAL A C 1
ATOM 1671 O O . VAL A 1 220 ? -4.575 -9.894 29.031 1.00 68.38 220 VAL A O 1
ATOM 1674 N N . ASP A 1 221 ? -5.892 -9.392 30.785 1.00 65.19 221 ASP A N 1
ATOM 1675 C CA . ASP A 1 221 ? -4.853 -8.672 31.504 1.00 65.19 221 ASP A CA 1
ATOM 1676 C C . ASP A 1 221 ? -3.895 -9.713 32.085 1.00 65.19 221 ASP A C 1
ATOM 1678 O O . ASP A 1 221 ? -4.202 -10.399 33.060 1.00 65.19 221 ASP A O 1
ATOM 1682 N N . LEU A 1 222 ? -2.737 -9.872 31.445 1.00 67.00 222 LEU A N 1
ATOM 1683 C CA . LEU A 1 222 ? -1.712 -10.816 31.887 1.00 67.00 222 LEU A CA 1
ATOM 1684 C C . LEU A 1 222 ? -1.066 -10.396 33.219 1.00 67.00 222 LEU A C 1
ATOM 1686 O O . LEU A 1 222 ? -0.278 -11.158 33.765 1.00 67.00 222 LEU A O 1
ATOM 1690 N N . ARG A 1 223 ? -1.400 -9.215 33.762 1.00 73.69 223 ARG A N 1
ATOM 1691 C CA . ARG A 1 223 ? -0.883 -8.717 35.048 1.00 73.69 223 ARG A CA 1
ATOM 1692 C C . ARG A 1 223 ? -1.587 -9.320 36.274 1.00 73.69 223 ARG A C 1
ATOM 1694 O O . ARG A 1 223 ? -1.213 -8.987 37.389 1.00 73.69 223 ARG A O 1
ATOM 1701 N N . GLY A 1 224 ? -2.601 -10.172 36.090 1.00 63.78 224 GLY A N 1
ATOM 1702 C CA . GLY A 1 224 ? -3.529 -10.587 37.153 1.00 63.78 224 GLY A CA 1
ATOM 1703 C C . GLY A 1 224 ? -3.391 -12.009 37.712 1.00 63.78 224 GLY A C 1
ATOM 1704 O O . GLY A 1 224 ? -4.397 -12.557 38.154 1.00 63.78 224 GLY A O 1
ATOM 1705 N N . LYS A 1 225 ? -2.211 -12.641 37.683 1.00 54.25 225 LYS A N 1
ATOM 1706 C CA . LYS A 1 225 ? -1.969 -13.886 38.441 1.00 54.25 225 LYS A CA 1
ATOM 1707 C C . LYS A 1 225 ? -0.598 -13.847 39.119 1.00 54.25 225 LYS A C 1
ATOM 1709 O O . LYS A 1 225 ? 0.373 -14.354 38.563 1.00 54.25 225 LYS A O 1
ATOM 1714 N N . SER A 1 226 ? -0.539 -13.233 40.296 1.00 61.47 226 SER A N 1
ATOM 1715 C CA . SER A 1 226 ? 0.529 -13.413 41.287 1.00 61.47 226 SER A CA 1
ATOM 1716 C C . SER A 1 226 ? -0.104 -13.789 42.612 1.00 61.47 226 SER A C 1
ATOM 1718 O O . SER A 1 226 ? -1.035 -13.042 42.993 1.00 61.47 226 SER A O 1
#